Protein AF-A0A496SAX2-F1 (afdb_monomer)

pLDDT: mean 77.87, std 19.9, range [29.92, 96.12]

Secondary structure (DSSP, 8-state):
---S-HHHHHHS-----SS-TT----THHHHHHHHHHHHHHHHS-GGGSSS--PPPTHHHHHHHHHHHHHHHHHHHHHHHHHHHHHHHHHHHHGGGS-HHHHHHHHHHHHHHHHHHHHHHTT-HHHHHHHHTSHHHHHHHHHHIIIIIIIHHHHHHHHHHS-HHHHHHHHTTHHHHHHHHHHHHS-PPPPHHHHHHHHHHHHHHHHHT-

Foldseek 3Di:
DPPDDPLVCVQDPLPVCPVPPPDDDDPQLVVLCVVLSVVCVVPDDPVCSPDSDHPDPCSSVVSVVSSVVVVVVVVVVVVVVVLVVVLVVLLVVLQPDDLQVSLVVVCCVVVVVVVVVCVVVVNVVVLVVLCVDPNVVVVVVVCCVCSPVVSSVLSVCSNVHPCQLSSLVSVLCLLVVVVCCCVVVVDDDDPVSVVVSVVSVVVSVVSND

Sequence (209 aa):
MSLWRPELRRKCPLRTASSLSNISMTSSGFIGKLLLGYILRRYIPSSLLSRNFSCPPWTGRLYLRWEVQMKAFLFALGAALLWGVAPTLGKMGLAGADPAVALVLRSFAVGGMLAVWAGLSGKLPEVGALLTTKSGALIAAEGVVASLLGHLAYYFALKYGEASRVVPVASSFPLFAFVLAVILLGERPSWDKVLGVALIVGGVLILRR

Structure (mmCIF, N/CA/C/O backbone):
data_AF-A0A496SAX2-F1
#
_entry.id   AF-A0A496SAX2-F1
#
loop_
_atom_site.group_PDB
_atom_site.id
_atom_site.type_symbol
_atom_site.label_atom_id
_atom_site.label_alt_id
_atom_site.label_comp_id
_atom_site.label_asym_id
_atom_site.label_entity_id
_atom_site.label_seq_id
_atom_site.pdbx_PDB_ins_code
_atom_site.Cartn_x
_atom_site.Cartn_y
_atom_site.Cartn_z
_atom_site.occupancy
_atom_site.B_iso_or_equiv
_atom_site.auth_seq_id
_atom_site.auth_comp_id
_atom_site.auth_asym_id
_atom_site.auth_atom_id
_atom_site.pdbx_PDB_model_num
ATOM 1 N N . MET A 1 1 ? -17.494 37.897 10.784 1.00 31.52 1 MET A N 1
ATOM 2 C CA . MET A 1 1 ? -18.977 37.907 10.797 1.00 31.52 1 MET A CA 1
ATOM 3 C C . MET A 1 1 ? -19.509 36.520 11.131 1.00 31.52 1 MET A C 1
ATOM 5 O O . MET A 1 1 ? -19.515 35.640 10.279 1.00 31.52 1 MET A O 1
ATOM 9 N N . SER A 1 2 ? -19.896 36.275 12.385 1.00 31.98 2 SER A N 1
ATOM 10 C CA . SER A 1 2 ? -20.429 34.970 12.784 1.00 31.98 2 SER A CA 1
ATOM 11 C C . SER A 1 2 ? -21.904 34.860 12.383 1.00 31.98 2 SER A C 1
ATOM 13 O O . SER A 1 2 ? -22.762 35.429 13.049 1.00 31.98 2 SER A O 1
ATOM 15 N N . LEU A 1 3 ? -22.191 34.104 11.322 1.00 38.91 3 LEU A N 1
ATOM 16 C CA . LEU A 1 3 ? -23.535 33.832 10.772 1.00 38.91 3 LEU A CA 1
ATOM 17 C C . LEU A 1 3 ? -24.485 33.059 11.717 1.00 38.91 3 LEU A C 1
ATOM 19 O O . LEU A 1 3 ? -25.614 32.743 11.352 1.00 38.91 3 LEU A O 1
ATOM 23 N N . TRP A 1 4 ? -24.046 32.752 12.939 1.00 38.53 4 TRP A N 1
ATOM 24 C CA . TRP A 1 4 ? -24.840 32.072 13.959 1.00 38.53 4 TRP A CA 1
ATOM 25 C C . TRP A 1 4 ? -25.544 33.078 14.868 1.00 38.53 4 TRP A C 1
ATOM 27 O O . TRP A 1 4 ? -24.862 33.811 15.595 1.00 38.53 4 TRP A O 1
ATOM 37 N N . ARG A 1 5 ? -26.887 33.035 14.918 1.00 43.47 5 ARG A N 1
ATOM 38 C CA . ARG A 1 5 ? -27.644 33.710 15.985 1.00 43.47 5 ARG A CA 1
ATOM 39 C C . ARG A 1 5 ? -27.099 33.242 17.346 1.00 43.47 5 ARG A C 1
ATOM 41 O O . ARG A 1 5 ? -26.985 32.029 17.559 1.00 43.47 5 ARG A O 1
ATOM 48 N N . PRO A 1 6 ? -26.731 34.156 18.255 1.00 48.91 6 PRO A N 1
ATOM 49 C CA . PRO A 1 6 ? -26.158 33.804 19.552 1.00 48.91 6 PRO A CA 1
ATOM 50 C C . PRO A 1 6 ? -27.076 32.914 20.415 1.00 48.91 6 PRO A C 1
ATOM 52 O O . PRO A 1 6 ? -26.560 32.158 21.239 1.00 48.91 6 PRO A O 1
ATOM 55 N N . GLU A 1 7 ? -28.401 32.902 20.200 1.00 43.97 7 GLU A N 1
ATOM 56 C CA . GLU A 1 7 ? -29.311 31.968 20.890 1.00 43.97 7 GLU A CA 1
ATOM 57 C C . GLU A 1 7 ? -29.118 30.491 20.491 1.00 43.97 7 GLU A C 1
ATOM 59 O O . GLU A 1 7 ? -29.173 29.610 21.350 1.00 43.97 7 GLU A O 1
ATOM 64 N N . LEU A 1 8 ? -28.848 30.193 19.214 1.00 46.78 8 LEU A N 1
ATOM 65 C CA . LEU A 1 8 ? -28.698 28.812 18.718 1.00 46.78 8 LEU A CA 1
ATOM 66 C C . LEU A 1 8 ? -27.419 28.142 19.242 1.00 46.78 8 LEU A C 1
ATOM 68 O O . LEU A 1 8 ? -27.407 26.942 19.511 1.00 46.78 8 LEU A O 1
ATOM 72 N N . ARG A 1 9 ? -26.363 28.937 19.456 1.00 49.41 9 ARG A N 1
ATOM 73 C CA . ARG A 1 9 ? -25.101 28.489 20.068 1.00 49.41 9 ARG A CA 1
ATOM 74 C C . ARG A 1 9 ? -25.278 28.006 21.510 1.00 49.41 9 ARG A C 1
ATOM 76 O O . ARG A 1 9 ? -24.569 27.097 21.925 1.00 49.41 9 ARG A O 1
ATOM 83 N N . ARG A 1 10 ? -26.215 28.604 22.256 1.00 49.47 10 ARG A N 1
ATOM 84 C CA . ARG A 1 10 ? -26.510 28.234 23.650 1.00 49.47 10 ARG A CA 1
ATOM 85 C C . ARG A 1 10 ? -27.373 26.975 23.760 1.00 49.47 10 ARG A C 1
ATOM 87 O O . ARG A 1 10 ? -27.140 26.179 24.660 1.00 49.47 10 ARG A O 1
ATOM 94 N N . LYS A 1 11 ? -28.345 26.783 22.858 1.00 48.50 11 LYS A N 1
ATOM 95 C CA . LYS A 1 11 ? -29.302 25.657 22.919 1.00 48.50 11 LYS A CA 1
ATOM 96 C C . LYS A 1 11 ? -28.805 24.364 22.264 1.00 48.50 11 LYS A C 1
ATOM 98 O O . LYS A 1 11 ? -29.176 23.285 22.711 1.00 48.50 11 LYS A O 1
ATOM 103 N N . CYS A 1 12 ? -27.945 24.454 21.251 1.00 51.25 12 CYS A N 1
ATOM 104 C CA . CYS A 1 12 ? -27.322 23.291 20.616 1.00 51.25 12 CYS A CA 1
ATOM 105 C C . CYS A 1 12 ? -25.794 23.368 20.730 1.00 51.25 12 CYS A C 1
ATOM 107 O O . CYS A 1 12 ? -25.113 23.585 19.723 1.00 51.25 12 CYS A O 1
ATOM 109 N N . PRO A 1 13 ? -25.221 23.211 21.939 1.00 49.88 13 PRO A N 1
ATOM 110 C CA . PRO A 1 13 ? -23.795 22.972 22.042 1.00 49.88 13 PRO A CA 1
ATOM 111 C C . PRO A 1 13 ? -23.514 21.654 21.315 1.00 49.88 13 PRO A C 1
ATOM 113 O O . PRO A 1 13 ? -24.158 20.643 21.593 1.00 49.88 13 PRO A O 1
ATOM 116 N N . LEU A 1 14 ? -22.569 21.651 20.373 1.00 50.00 14 LEU A N 1
ATOM 117 C CA . LEU A 1 14 ? -21.955 20.427 19.852 1.00 50.00 14 LEU A CA 1
ATOM 118 C C . LEU A 1 14 ? -21.235 19.743 21.033 1.00 50.00 14 LEU A C 1
ATOM 120 O O . LEU A 1 14 ? -20.028 19.869 21.208 1.00 50.00 14 LEU A O 1
ATOM 124 N N . ARG A 1 15 ? -22.002 19.101 21.922 1.00 37.38 15 ARG A N 1
ATOM 125 C CA . ARG A 1 15 ? -21.588 18.619 23.249 1.00 37.38 15 ARG A CA 1
ATOM 126 C C . ARG A 1 15 ? -20.916 17.244 23.185 1.00 37.38 15 ARG A C 1
ATOM 128 O O . ARG A 1 15 ? -20.991 16.473 24.129 1.00 37.38 15 ARG A O 1
ATOM 135 N N . THR A 1 16 ? -20.231 16.959 22.081 1.00 41.38 16 THR A N 1
ATOM 136 C CA . THR A 1 16 ? -19.253 15.865 21.946 1.00 41.38 16 THR A CA 1
ATOM 137 C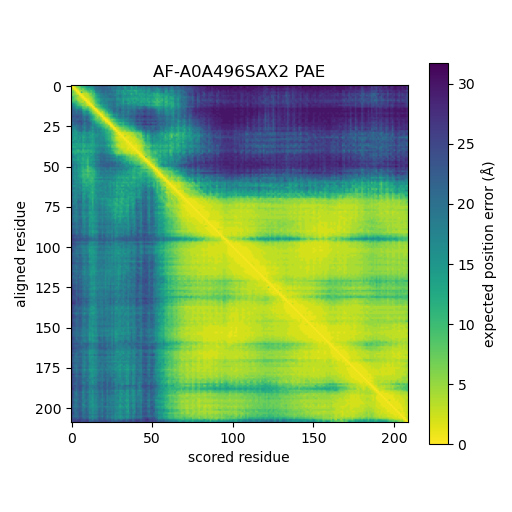 C . THR A 1 16 ? -17.834 16.435 21.849 1.00 41.38 16 THR A C 1
ATOM 139 O O . THR A 1 16 ? -16.993 15.924 21.118 1.00 41.38 16 THR A O 1
ATOM 142 N N . ALA A 1 17 ? -17.576 17.541 22.553 1.00 40.06 17 ALA A N 1
ATOM 143 C CA . ALA A 1 17 ? -16.300 18.255 22.558 1.00 40.06 17 ALA A CA 1
ATOM 144 C C . ALA A 1 17 ? -15.467 18.021 23.836 1.00 40.06 17 ALA A C 1
ATOM 146 O O . ALA A 1 17 ? -14.522 18.760 24.073 1.00 40.06 17 ALA A O 1
ATOM 147 N N . SER A 1 18 ? -15.778 17.015 24.666 1.00 32.59 18 SER A N 1
ATOM 148 C CA . SER A 1 18 ? -14.897 16.623 25.784 1.00 32.59 18 SER A CA 1
ATOM 149 C C . SER A 1 18 ? -13.803 15.625 25.378 1.00 32.59 18 SER A C 1
ATOM 151 O O . SER A 1 18 ? -12.845 15.455 26.118 1.00 32.59 18 SER A O 1
ATOM 153 N N . SER A 1 19 ? -13.897 15.009 24.192 1.00 31.55 19 SER A N 1
ATOM 154 C CA . SER A 1 19 ? -12.876 14.088 23.653 1.00 31.55 19 SER A CA 1
ATOM 155 C C . SER A 1 19 ? -12.046 14.689 22.505 1.00 31.55 19 SER A C 1
ATOM 157 O O . SER A 1 19 ? -11.209 13.999 21.930 1.00 31.55 19 SER A O 1
ATOM 159 N N . LEU A 1 20 ? -12.286 15.950 22.127 1.00 39.66 20 LEU A N 1
ATOM 160 C CA . LEU A 1 20 ? -11.731 16.571 20.914 1.00 39.66 20 LEU A CA 1
ATOM 161 C C . LEU A 1 20 ? -11.007 17.900 21.194 1.00 39.66 20 LEU A C 1
ATOM 163 O O . LEU A 1 20 ? -11.003 18.786 20.344 1.00 39.66 20 LEU A O 1
ATOM 167 N N . SER A 1 21 ? -10.368 18.051 22.359 1.00 31.39 21 SER A N 1
ATOM 168 C CA . SER A 1 21 ? -9.534 19.227 22.674 1.00 31.39 21 SER A CA 1
ATOM 169 C C . SER A 1 21 ? -8.303 19.384 21.764 1.00 31.39 21 SER A C 1
ATOM 171 O O . SER A 1 21 ? -7.669 20.432 21.796 1.00 31.39 21 SER A O 1
ATOM 173 N N . ASN A 1 22 ? -8.002 18.395 20.913 1.00 29.92 22 ASN A N 1
ATOM 174 C CA . ASN A 1 22 ? -6.821 18.385 20.043 1.00 29.92 22 ASN A CA 1
ATOM 175 C C . ASN A 1 22 ? -7.108 18.492 18.534 1.00 29.92 22 ASN A C 1
ATOM 177 O O . ASN A 1 22 ? -6.172 18.412 17.742 1.00 29.92 22 ASN A O 1
ATOM 181 N N . ILE A 1 23 ? -8.359 18.680 18.090 1.00 37.81 23 ILE A N 1
ATOM 182 C CA . ILE A 1 23 ? -8.617 18.909 16.657 1.00 37.81 23 ILE A CA 1
ATOM 183 C C . ILE A 1 23 ? -8.539 20.407 16.377 1.00 37.81 23 ILE A C 1
ATOM 185 O O . ILE A 1 23 ? -9.496 21.155 16.587 1.00 37.81 23 ILE A O 1
ATOM 189 N N . SER A 1 24 ? -7.375 20.829 15.889 1.00 30.47 24 SER A N 1
ATOM 190 C CA . SER A 1 24 ? -7.156 22.149 15.311 1.00 30.47 24 SER A CA 1
ATOM 191 C C . SER A 1 24 ? -8.252 22.489 14.292 1.00 30.47 24 SER A C 1
ATOM 193 O O . SER A 1 24 ? -8.725 21.647 13.522 1.00 30.47 24 SER A O 1
ATOM 195 N N . MET A 1 25 ? -8.692 23.749 14.329 1.00 35.97 25 MET A N 1
ATOM 196 C CA . MET A 1 25 ? -9.735 24.320 13.477 1.00 35.97 25 MET A CA 1
ATOM 197 C C . MET A 1 25 ? -9.276 24.305 12.008 1.00 35.97 25 MET A C 1
ATOM 199 O O . MET A 1 25 ? -8.736 25.279 11.496 1.00 35.97 25 MET A O 1
ATOM 203 N N . THR A 1 26 ? -9.452 23.175 11.326 1.00 44.34 26 THR A N 1
ATOM 204 C CA . THR A 1 26 ? -9.186 23.043 9.889 1.00 44.34 26 THR A CA 1
ATOM 205 C C . THR A 1 26 ? -10.335 23.663 9.088 1.00 44.34 26 THR A C 1
ATOM 207 O O . THR A 1 26 ? -11.496 23.648 9.508 1.00 44.34 26 THR A O 1
ATOM 210 N N . SER A 1 27 ? -10.017 24.243 7.928 1.00 44.03 27 SER A N 1
ATOM 211 C CA . SER A 1 27 ? -10.959 24.957 7.046 1.00 44.03 27 SER A CA 1
ATOM 212 C C . SER A 1 27 ? -12.198 24.132 6.655 1.00 44.03 27 SER A C 1
ATOM 214 O O . SER A 1 27 ? -13.276 24.690 6.437 1.00 44.03 27 SER A O 1
ATOM 216 N N . SER A 1 28 ? -12.088 22.801 6.655 1.00 44.16 28 SER A N 1
ATOM 217 C CA . SER A 1 28 ? -13.180 21.852 6.405 1.00 44.16 28 SER A CA 1
ATOM 218 C C . SER A 1 28 ? -14.291 21.890 7.467 1.00 44.16 28 SER A C 1
ATOM 220 O O . SER A 1 28 ? -15.461 21.685 7.137 1.00 44.16 28 SER A O 1
ATOM 222 N N . GLY A 1 29 ? -13.979 22.250 8.719 1.00 50.06 29 GLY A N 1
ATOM 223 C CA . GLY A 1 29 ? -14.974 22.425 9.786 1.00 50.06 29 GLY A CA 1
ATOM 224 C C . GLY A 1 29 ? -15.851 23.675 9.622 1.00 50.06 29 GLY A C 1
ATOM 225 O O . GLY A 1 29 ? -16.938 23.759 10.195 1.00 50.06 29 GLY A O 1
ATOM 226 N N . PHE A 1 30 ? -15.416 24.659 8.827 1.00 51.56 30 PHE A N 1
ATOM 227 C CA . PHE A 1 30 ? -16.159 25.904 8.607 1.00 51.56 30 PHE A CA 1
ATOM 228 C C . PHE A 1 30 ? -17.348 25.702 7.656 1.00 51.56 30 PHE A C 1
ATOM 230 O O . PHE A 1 30 ? -18.465 26.128 7.954 1.00 51.56 30 PHE A O 1
ATOM 237 N N . ILE A 1 31 ? -17.133 24.974 6.556 1.00 58.38 31 ILE A N 1
ATOM 238 C CA . ILE A 1 31 ? -18.158 24.683 5.539 1.00 58.38 31 ILE A CA 1
ATOM 239 C C . ILE A 1 31 ? -19.264 23.787 6.118 1.00 58.38 31 ILE A C 1
ATOM 241 O O . ILE A 1 31 ? -20.450 24.056 5.918 1.00 58.38 31 ILE A O 1
ATOM 245 N N . GLY A 1 32 ? -18.897 22.777 6.917 1.00 56.34 32 GLY A N 1
ATOM 246 C CA . GLY A 1 32 ? -19.864 21.908 7.597 1.00 56.34 32 GLY A CA 1
ATOM 247 C C . GLY A 1 32 ? -20.785 22.674 8.555 1.00 56.34 32 GLY A C 1
ATOM 248 O O . GLY A 1 32 ? -21.995 22.445 8.577 1.00 56.34 32 GLY A O 1
ATOM 249 N N . LYS A 1 33 ? -20.242 23.642 9.308 1.00 59.25 33 LYS A N 1
ATOM 250 C CA . LYS A 1 33 ? -21.030 24.512 10.204 1.00 59.25 33 LYS A CA 1
ATOM 251 C C . LYS A 1 33 ? -21.933 25.487 9.444 1.00 59.25 33 LYS A C 1
ATOM 253 O O . LYS A 1 33 ? -23.011 25.814 9.942 1.00 59.25 33 LYS A O 1
ATOM 258 N N . LEU A 1 34 ? -21.510 25.946 8.265 1.00 61.12 34 LEU A N 1
ATOM 259 C CA . LEU A 1 34 ? -22.283 26.823 7.379 1.00 61.12 34 LEU A CA 1
ATOM 260 C C . LEU A 1 34 ? -23.500 26.111 6.785 1.00 61.12 34 LEU A C 1
ATOM 262 O O . LEU A 1 34 ? -24.612 26.619 6.898 1.00 61.12 34 LEU A O 1
ATOM 266 N N . LEU A 1 35 ? -23.305 24.923 6.209 1.00 59.12 35 LEU A N 1
ATOM 267 C CA . LEU A 1 35 ? -24.385 24.134 5.609 1.00 59.12 35 LEU A CA 1
ATOM 268 C C . LEU A 1 35 ? -25.368 23.618 6.660 1.00 59.12 35 LEU A C 1
ATOM 270 O O . LEU A 1 35 ? -26.576 23.730 6.464 1.00 59.12 35 LEU A O 1
ATOM 274 N N . LEU A 1 36 ? -24.880 23.133 7.807 1.00 60.72 36 LEU A N 1
ATOM 275 C CA . LEU A 1 36 ? -25.763 22.731 8.903 1.00 60.72 36 LEU A CA 1
ATOM 276 C C . LEU A 1 36 ? -26.546 23.935 9.448 1.00 60.72 36 LEU A C 1
ATOM 278 O O . LEU A 1 36 ? -27.748 23.831 9.677 1.00 60.72 36 LEU A O 1
ATOM 282 N N . GLY A 1 37 ? -25.897 25.097 9.584 1.00 58.59 37 GLY A N 1
ATOM 283 C CA . GLY A 1 37 ? -26.563 26.348 9.946 1.00 58.59 37 GLY A CA 1
ATOM 284 C C . GLY A 1 37 ? -27.625 26.775 8.927 1.00 58.59 37 GLY A C 1
ATOM 285 O O . GLY A 1 37 ? -28.710 27.199 9.319 1.00 58.59 37 GLY A O 1
ATOM 286 N N . TYR A 1 38 ? -27.356 26.611 7.629 1.00 65.31 38 TYR A N 1
ATOM 287 C CA . TYR A 1 38 ? -28.301 26.899 6.548 1.00 65.31 38 TYR A CA 1
ATOM 288 C C . TYR A 1 38 ? -29.510 25.948 6.564 1.00 65.31 38 TYR A C 1
ATOM 290 O O . TYR A 1 38 ? -30.651 26.406 6.504 1.00 65.31 38 TYR A O 1
ATOM 298 N N . ILE A 1 39 ? -29.283 24.640 6.723 1.00 62.59 39 ILE A N 1
ATOM 299 C CA . ILE A 1 39 ? -30.340 23.617 6.799 1.00 62.59 39 ILE A CA 1
ATOM 300 C C . ILE A 1 39 ? -31.222 23.841 8.031 1.00 62.59 39 ILE A C 1
ATOM 302 O O . ILE A 1 39 ? -32.446 23.869 7.914 1.00 62.59 39 ILE A O 1
ATOM 306 N N . LEU A 1 40 ? -30.617 24.070 9.202 1.00 60.56 40 LEU A N 1
ATOM 307 C CA . LEU A 1 40 ? -31.354 24.339 10.440 1.00 60.56 40 LEU A CA 1
ATOM 308 C C . LEU A 1 40 ? -32.180 25.626 10.336 1.00 60.56 40 LEU A C 1
ATOM 310 O O . LEU A 1 40 ? -33.310 25.665 10.810 1.00 60.56 40 LEU A O 1
ATOM 314 N N . ARG A 1 41 ? -31.668 26.661 9.659 1.00 60.91 41 ARG A N 1
ATOM 315 C CA . ARG A 1 41 ? -32.401 27.916 9.428 1.00 60.91 41 ARG A CA 1
ATOM 316 C C . ARG A 1 41 ? -33.580 27.754 8.463 1.00 60.91 41 ARG A C 1
ATOM 318 O O . ARG A 1 41 ? -34.528 28.526 8.553 1.00 60.91 41 ARG A O 1
ATOM 325 N N . ARG A 1 42 ? -33.524 26.773 7.555 1.00 63.28 42 ARG A N 1
ATOM 326 C CA . ARG A 1 42 ? -34.594 26.470 6.591 1.00 63.28 42 ARG A CA 1
ATOM 327 C C . ARG A 1 42 ? -35.690 25.575 7.178 1.00 63.28 42 ARG A C 1
ATOM 329 O O . ARG A 1 42 ? -36.832 25.686 6.755 1.00 63.28 42 ARG A O 1
ATOM 336 N N . TYR A 1 43 ? -35.350 24.725 8.150 1.00 57.59 43 TYR A N 1
ATOM 337 C CA . TYR A 1 43 ? -36.283 23.781 8.779 1.00 57.59 43 TYR A CA 1
ATOM 338 C C . TYR A 1 43 ? -36.834 24.224 10.143 1.00 57.59 43 TYR A C 1
ATOM 340 O O . TYR A 1 43 ? -37.809 23.635 10.602 1.00 57.59 43 TYR A O 1
ATOM 348 N N . ILE A 1 44 ? -36.247 25.231 10.804 1.00 59.03 44 ILE A N 1
ATOM 349 C CA . ILE A 1 44 ? -36.703 25.716 12.118 1.00 59.03 44 ILE A CA 1
ATOM 350 C C . ILE A 1 44 ? -37.370 27.097 11.962 1.00 59.03 44 ILE A C 1
ATOM 352 O O . ILE A 1 44 ? -36.666 28.098 11.799 1.00 59.03 44 ILE A O 1
ATOM 356 N N . PRO A 1 45 ? -38.713 27.185 12.046 1.00 55.00 45 PRO A N 1
ATOM 357 C CA . PRO A 1 45 ? -39.444 28.448 12.108 1.00 55.00 45 PRO A CA 1
ATOM 358 C C . PRO A 1 45 ? -38.987 29.313 13.291 1.00 55.00 45 PRO A C 1
ATOM 360 O O . PRO A 1 45 ? -38.735 28.809 14.388 1.00 55.00 45 PRO A O 1
ATOM 363 N N . SER A 1 46 ? -38.942 30.636 13.108 1.00 56.78 46 SER A N 1
ATOM 364 C CA . SER A 1 46 ? -38.571 31.602 14.159 1.00 56.78 46 SER A CA 1
ATOM 365 C C . SER A 1 46 ? -39.457 31.524 15.410 1.00 56.78 46 SER A C 1
ATOM 367 O O . SER A 1 46 ? -38.996 31.860 16.499 1.00 56.78 46 SER A O 1
ATOM 369 N N . SER A 1 47 ? -40.690 31.027 15.283 1.00 57.12 47 SER A N 1
ATOM 370 C CA . SER A 1 47 ? -41.644 30.829 16.381 1.00 57.12 47 SER A CA 1
ATOM 371 C C . SER A 1 47 ? -41.296 29.669 17.328 1.00 57.12 47 SER A C 1
ATOM 373 O O . SER A 1 47 ? -41.763 29.659 18.463 1.00 57.12 47 SER A O 1
ATOM 375 N N . LEU A 1 48 ? -40.456 28.712 16.910 1.00 52.25 48 LEU A N 1
ATOM 376 C CA . LEU A 1 48 ? -40.032 27.566 17.734 1.00 52.25 48 LEU A CA 1
ATOM 377 C C . LEU A 1 48 ? -38.755 27.838 18.547 1.00 52.25 48 LEU A C 1
ATOM 379 O O . LEU A 1 48 ? -38.461 27.118 19.499 1.00 52.25 48 LEU A O 1
ATOM 383 N N . LEU A 1 49 ? -38.019 28.905 18.225 1.00 51.56 49 LEU A N 1
ATOM 384 C CA . LEU A 1 49 ? -36.780 29.303 18.907 1.00 51.56 49 LEU A CA 1
ATOM 385 C C . LEU A 1 49 ? -37.006 29.927 20.298 1.00 51.56 49 LEU A C 1
ATOM 387 O O . LEU A 1 49 ? -36.093 29.897 21.131 1.00 51.56 49 LEU A O 1
ATOM 391 N N . SER A 1 50 ? -38.209 30.446 20.566 1.00 47.53 50 SER A N 1
ATOM 392 C CA . SER A 1 50 ? -38.614 31.020 21.860 1.00 47.53 50 SER A CA 1
ATOM 393 C C . SER A 1 50 ? -39.015 29.965 22.896 1.00 47.53 50 SER A C 1
ATOM 395 O O . SER A 1 50 ? -38.911 30.218 24.093 1.00 47.53 50 SE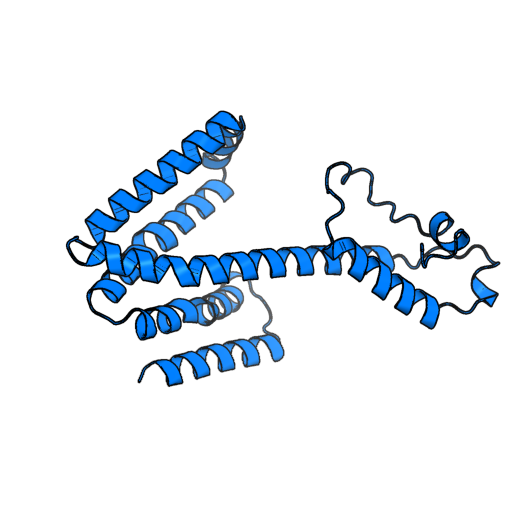R A O 1
ATOM 397 N N . ARG A 1 51 ? -39.397 28.754 22.470 1.00 49.09 51 ARG A N 1
ATOM 398 C CA . ARG A 1 51 ? -39.681 27.623 23.369 1.00 49.09 51 ARG A CA 1
ATOM 399 C C . ARG A 1 51 ? -38.405 26.813 23.642 1.00 49.09 51 ARG A C 1
ATOM 401 O O . ARG A 1 51 ? -37.406 26.951 22.932 1.00 49.09 51 ARG A O 1
ATOM 408 N N . ASN A 1 52 ? -38.390 26.021 24.716 1.00 52.22 52 ASN A N 1
ATOM 409 C CA . ASN A 1 52 ? -37.289 25.120 25.099 1.00 52.22 52 ASN A CA 1
ATOM 410 C C . ASN A 1 52 ? -37.057 24.040 24.023 1.00 52.22 52 ASN A C 1
ATOM 412 O O . ASN A 1 52 ? -37.468 22.895 24.165 1.00 52.22 52 ASN A O 1
ATOM 416 N N . PHE A 1 53 ? -36.443 24.431 22.907 1.00 51.62 53 PHE A N 1
ATOM 417 C CA . PHE A 1 53 ? -36.162 23.569 21.772 1.00 51.62 53 PHE A CA 1
ATOM 418 C C . PHE A 1 53 ? -34.848 22.829 22.018 1.00 51.62 53 PHE A C 1
ATOM 420 O O . PHE A 1 53 ? -33.765 23.410 21.912 1.00 51.62 53 PHE A O 1
ATOM 427 N N . SER A 1 54 ? -34.958 21.552 22.369 1.00 55.91 54 SER A N 1
ATOM 428 C CA . SER A 1 54 ? -33.833 20.619 22.386 1.00 55.91 54 SER A CA 1
ATOM 429 C C . SER A 1 54 ? -33.503 20.221 20.948 1.00 55.91 54 SER A C 1
ATOM 431 O O . SER A 1 54 ? -34.400 19.854 20.189 1.00 55.91 54 SER A O 1
ATOM 433 N N . CYS A 1 55 ? -32.228 20.299 20.552 1.00 55.78 55 CYS A N 1
ATOM 434 C CA . CYS A 1 55 ? -31.809 19.858 19.220 1.00 55.78 55 CYS A CA 1
ATOM 435 C C . CYS A 1 55 ? -32.242 18.401 18.979 1.00 55.78 55 CYS A C 1
ATOM 437 O O . CYS A 1 55 ? -32.053 17.567 19.871 1.00 55.78 55 CYS A O 1
ATOM 439 N N . PRO A 1 56 ? -32.759 18.053 17.786 1.00 61.47 56 PRO A N 1
ATOM 440 C CA . PRO A 1 56 ? -33.055 16.667 17.478 1.00 61.47 56 PRO A CA 1
ATOM 441 C C . PRO A 1 56 ? -31.785 15.814 17.631 1.00 61.47 56 PRO A C 1
ATOM 443 O O . PRO A 1 56 ? -30.734 16.199 17.100 1.00 61.47 56 PRO A O 1
ATOM 446 N N . PRO A 1 57 ? -31.846 14.653 18.305 1.00 59.25 57 PRO A N 1
ATOM 447 C CA . PRO A 1 57 ? -30.663 13.857 18.652 1.00 59.25 57 PRO A CA 1
ATOM 448 C C . PRO A 1 57 ? -29.860 13.376 17.428 1.00 59.25 57 PRO A C 1
ATOM 450 O O . PRO A 1 57 ? -28.689 13.015 17.541 1.00 59.25 57 PRO A O 1
ATOM 453 N N . TRP A 1 58 ? -30.452 13.409 16.230 1.00 54.72 58 TRP A N 1
ATOM 454 C CA . TRP A 1 58 ? -29.801 13.036 14.974 1.00 54.72 58 TRP A CA 1
ATOM 455 C C . TRP A 1 58 ? -28.868 14.111 14.396 1.00 54.72 58 TRP A C 1
ATOM 457 O O . TRP A 1 58 ? -27.999 13.777 13.593 1.00 54.72 58 TRP A O 1
ATOM 467 N N . THR A 1 59 ? -28.982 15.378 14.805 1.00 60.06 59 THR A N 1
ATOM 468 C CA . THR A 1 59 ? -28.179 16.483 14.238 1.00 60.06 59 THR A CA 1
ATOM 469 C C . THR A 1 59 ? -26.681 16.330 14.518 1.00 60.06 59 THR A C 1
ATOM 471 O O . THR A 1 59 ? -25.865 16.491 13.609 1.00 60.06 59 THR A O 1
ATOM 474 N N . GLY A 1 60 ? -26.310 15.919 15.735 1.00 57.34 60 GLY A N 1
ATOM 475 C CA . GLY A 1 60 ? -24.920 15.609 16.089 1.00 57.34 60 GLY A CA 1
ATOM 476 C C . GLY A 1 60 ? -24.372 14.394 15.333 1.00 57.34 60 GLY A C 1
ATOM 477 O O . GLY A 1 60 ? -23.252 14.435 14.827 1.00 57.34 60 GLY A O 1
ATOM 478 N N . ARG A 1 61 ? -25.185 13.338 15.179 1.00 56.75 61 ARG A N 1
ATOM 479 C CA . ARG A 1 61 ? -24.812 12.122 14.436 1.00 56.75 61 ARG A CA 1
ATOM 480 C C . ARG A 1 61 ? -24.581 12.411 12.952 1.00 56.75 61 ARG A C 1
ATOM 482 O O . ARG A 1 61 ? -23.630 11.891 12.376 1.00 56.75 61 ARG A O 1
ATOM 489 N N . LEU A 1 62 ? -25.419 13.255 12.347 1.00 59.84 62 LEU A N 1
ATOM 490 C CA . LEU A 1 62 ? -25.264 13.665 10.954 1.00 59.84 62 LEU A CA 1
ATOM 491 C C . LEU A 1 62 ? -23.982 14.487 10.775 1.00 59.84 62 LEU A C 1
ATOM 493 O O . LEU A 1 62 ? -23.175 14.165 9.911 1.00 59.84 62 LEU A O 1
ATOM 497 N N . TYR A 1 63 ? -23.754 15.497 11.621 1.00 59.12 63 TYR A N 1
ATOM 498 C CA . TYR A 1 63 ? -22.568 16.355 11.542 1.00 59.12 63 TYR A CA 1
ATOM 499 C C . TYR A 1 63 ? -21.257 15.577 11.744 1.00 59.12 63 TYR A C 1
ATOM 501 O O . TYR A 1 63 ? -20.329 15.739 10.956 1.00 59.12 63 TYR A O 1
ATOM 509 N N . LEU A 1 64 ? -21.197 14.673 12.731 1.00 59.97 64 LEU A N 1
ATOM 510 C CA . LEU A 1 64 ? -20.045 13.784 12.937 1.00 59.97 64 LEU A CA 1
ATOM 511 C C . LEU A 1 64 ? -19.797 12.890 11.714 1.00 59.97 64 LEU A C 1
ATOM 513 O O . LEU A 1 64 ? -18.663 12.761 11.258 1.00 59.97 64 LEU A O 1
ATOM 517 N N . ARG A 1 65 ? -20.862 12.318 11.138 1.00 65.44 65 ARG A N 1
ATOM 518 C CA . ARG A 1 65 ? -20.782 11.489 9.929 1.00 65.44 65 ARG A CA 1
ATOM 519 C C . ARG A 1 65 ? -20.287 12.276 8.708 1.00 65.44 65 ARG A C 1
ATOM 521 O O . ARG A 1 65 ? -19.564 11.706 7.894 1.00 65.44 65 ARG A O 1
ATOM 528 N N . TRP A 1 66 ? -20.649 13.552 8.578 1.00 60.28 66 TRP A N 1
ATOM 529 C CA . TRP A 1 66 ? -20.147 14.443 7.526 1.00 60.28 66 TRP A CA 1
ATOM 530 C C . TRP A 1 66 ? -18.676 14.819 7.733 1.00 60.28 66 TRP A C 1
ATOM 532 O O . TRP A 1 66 ? -17.888 14.720 6.796 1.00 60.28 66 TRP A O 1
ATOM 542 N N . GLU A 1 67 ? -18.277 15.200 8.949 1.00 68.25 67 GLU A N 1
ATOM 543 C CA . GLU A 1 67 ? -16.883 15.566 9.234 1.00 68.25 67 GLU A CA 1
ATOM 544 C C . GLU A 1 67 ? -15.911 14.405 8.993 1.00 68.25 67 GLU A C 1
ATOM 546 O O . GLU A 1 67 ? -14.840 14.606 8.419 1.00 68.25 67 GLU A O 1
ATOM 551 N N . VAL A 1 68 ? -16.279 13.189 9.405 1.00 71.31 68 VAL A N 1
ATOM 552 C CA . VAL A 1 68 ? -15.441 11.996 9.209 1.00 71.31 68 VAL A CA 1
ATOM 553 C C . VAL A 1 68 ? -15.301 11.661 7.723 1.00 71.31 68 VAL A C 1
ATOM 555 O O . VAL A 1 68 ? -14.190 11.405 7.262 1.00 71.31 68 VAL A O 1
ATOM 558 N N . GLN A 1 69 ? -16.391 11.729 6.952 1.00 76.12 69 GLN A N 1
ATOM 559 C CA . GLN A 1 69 ? -16.351 11.458 5.510 1.00 76.12 69 GLN A CA 1
ATOM 560 C C . GLN A 1 69 ? -15.497 12.474 4.746 1.00 76.12 69 GLN A C 1
ATOM 562 O O . GLN A 1 69 ? -14.696 12.082 3.903 1.00 76.12 69 GLN A O 1
ATOM 567 N N . MET A 1 70 ? -15.602 13.765 5.073 1.00 77.25 70 MET A N 1
ATOM 568 C CA . MET A 1 70 ? -14.796 14.797 4.414 1.00 77.25 70 MET A CA 1
ATOM 569 C C . MET A 1 70 ? -13.303 14.651 4.721 1.00 77.25 70 MET A C 1
ATOM 571 O O . MET A 1 70 ? -12.478 14.824 3.827 1.00 77.25 70 MET A O 1
ATOM 575 N N . LYS A 1 71 ? -12.940 14.293 5.961 1.00 77.50 71 LYS A N 1
ATOM 576 C CA . LYS A 1 71 ? -11.541 14.007 6.322 1.00 77.50 71 LYS A CA 1
ATOM 577 C C . LYS A 1 71 ? -11.009 12.809 5.536 1.00 77.50 71 LYS A C 1
ATOM 579 O O . LYS A 1 71 ? -9.945 12.913 4.935 1.00 77.50 71 LYS A O 1
ATOM 584 N N . ALA A 1 72 ? -11.766 11.712 5.484 1.00 81.25 72 ALA A N 1
ATOM 585 C CA . ALA A 1 72 ? -11.387 10.523 4.723 1.00 81.25 72 ALA A CA 1
ATOM 586 C C . ALA A 1 72 ? -11.187 10.833 3.232 1.00 81.25 72 ALA A C 1
ATOM 588 O O . ALA A 1 72 ? -10.186 10.422 2.651 1.00 81.25 72 ALA A O 1
ATOM 589 N N . PHE A 1 73 ? -12.087 11.617 2.633 1.00 84.81 73 PHE A N 1
ATOM 590 C CA . PHE A 1 73 ? -11.981 12.012 1.229 1.00 84.81 73 PHE A CA 1
ATOM 591 C C . PHE A 1 73 ? -10.735 12.863 0.949 1.00 84.81 73 PHE A C 1
ATOM 593 O O . PHE A 1 73 ? -10.037 12.627 -0.033 1.00 84.81 73 PHE A O 1
ATOM 600 N N . LEU A 1 74 ? -10.407 13.813 1.830 1.00 86.31 74 LEU A N 1
ATOM 601 C CA . LEU A 1 74 ? -9.204 14.640 1.689 1.00 86.31 74 LEU A CA 1
ATOM 602 C C . LEU A 1 74 ? -7.916 13.812 1.787 1.00 86.31 74 LEU A C 1
ATOM 604 O O . LEU A 1 74 ? -7.014 13.992 0.970 1.00 86.31 74 LEU A O 1
ATOM 608 N N . PHE A 1 75 ? -7.835 12.880 2.742 1.00 8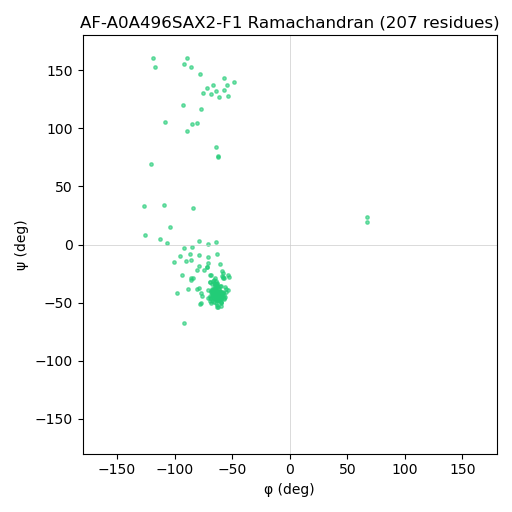6.50 75 PHE A N 1
ATOM 609 C CA . PHE A 1 75 ? -6.688 11.973 2.844 1.00 86.50 75 PHE A CA 1
ATOM 610 C C . PHE A 1 75 ? -6.590 11.033 1.638 1.00 86.50 75 PHE A C 1
ATOM 612 O O . PHE A 1 75 ? -5.491 10.818 1.132 1.00 86.50 75 PHE A O 1
ATOM 619 N N . ALA A 1 76 ? -7.719 10.527 1.135 1.00 87.62 76 ALA A N 1
ATOM 620 C CA . ALA A 1 76 ? -7.753 9.696 -0.066 1.00 87.62 76 ALA A CA 1
ATOM 621 C C . ALA A 1 76 ? -7.290 10.465 -1.313 1.00 87.62 76 ALA A C 1
ATOM 623 O O . ALA A 1 76 ? -6.542 9.924 -2.122 1.00 87.62 76 ALA A O 1
ATOM 624 N N . LEU A 1 77 ? -7.671 11.739 -1.449 1.00 89.12 77 LEU A N 1
ATOM 625 C CA . LEU A 1 77 ? -7.222 12.587 -2.553 1.00 89.12 77 LEU A CA 1
ATOM 626 C C . LEU A 1 77 ? -5.714 12.872 -2.473 1.00 89.12 77 LEU A C 1
ATOM 628 O O . LEU A 1 77 ? -5.016 12.794 -3.482 1.00 89.12 77 LEU A O 1
ATOM 632 N N . GLY A 1 78 ? -5.197 13.144 -1.271 1.00 90.88 78 GLY A N 1
ATOM 633 C CA . GLY A 1 78 ? -3.756 13.272 -1.044 1.00 90.88 78 GLY A CA 1
ATOM 634 C C . GLY A 1 78 ? -3.003 11.983 -1.384 1.00 90.88 78 GLY A C 1
ATOM 635 O O . GLY A 1 78 ? -1.979 12.025 -2.064 1.00 90.88 78 GLY A O 1
ATOM 636 N N . ALA A 1 79 ? -3.547 10.830 -0.986 1.00 89.56 79 ALA A N 1
ATOM 637 C CA . ALA A 1 79 ? -2.996 9.530 -1.345 1.00 89.56 79 ALA A CA 1
ATOM 638 C C . ALA A 1 79 ? -2.998 9.314 -2.864 1.00 89.56 79 ALA A C 1
ATOM 640 O O . ALA A 1 79 ? -1.978 8.894 -3.397 1.00 89.56 79 ALA A O 1
ATOM 641 N N . ALA A 1 80 ? -4.085 9.653 -3.565 1.00 90.12 80 ALA A N 1
ATOM 642 C CA . ALA A 1 80 ? -4.178 9.535 -5.020 1.00 90.12 80 ALA A CA 1
ATOM 643 C C . ALA A 1 80 ? -3.116 10.379 -5.743 1.00 90.12 80 ALA A C 1
ATOM 645 O O . ALA A 1 80 ? -2.494 9.903 -6.689 1.00 90.12 80 ALA A O 1
ATOM 646 N N . LEU A 1 81 ? -2.851 11.599 -5.265 1.00 92.38 81 LEU A N 1
ATOM 647 C CA . LEU A 1 81 ? -1.795 12.452 -5.813 1.00 92.38 81 LEU A CA 1
ATOM 648 C C . LEU A 1 81 ? -0.408 11.821 -5.627 1.00 92.38 81 LEU A C 1
ATOM 650 O O . LEU A 1 81 ? 0.362 11.718 -6.582 1.00 92.38 81 LEU A O 1
ATOM 654 N N . LEU A 1 82 ? -0.100 11.344 -4.418 1.00 92.12 82 LEU A N 1
ATOM 655 C CA . LEU A 1 82 ? 1.182 10.695 -4.127 1.00 92.12 82 LEU A CA 1
ATOM 656 C C . LEU A 1 82 ? 1.352 9.384 -4.909 1.00 92.12 82 LEU A C 1
ATOM 658 O O . LEU A 1 82 ? 2.432 9.119 -5.436 1.00 92.12 82 LEU A O 1
ATOM 662 N N . TRP A 1 83 ? 0.279 8.604 -5.050 1.00 90.50 83 TRP A N 1
ATOM 663 C CA . TRP A 1 83 ? 0.237 7.392 -5.872 1.00 90.50 83 TRP A CA 1
ATOM 664 C C . TRP A 1 83 ? 0.278 7.665 -7.379 1.00 90.50 83 TRP A C 1
ATOM 666 O O . TRP A 1 83 ? 0.584 6.751 -8.134 1.00 90.50 83 TRP A O 1
ATOM 676 N N . GLY A 1 84 ? 0.032 8.897 -7.829 1.00 89.50 84 GLY A N 1
ATOM 677 C CA . GLY A 1 84 ? 0.285 9.318 -9.208 1.00 89.50 84 GLY A CA 1
ATOM 678 C C . GLY A 1 84 ? 1.755 9.670 -9.466 1.00 89.50 84 GLY A C 1
ATOM 679 O O . GLY A 1 84 ? 2.299 9.338 -10.516 1.00 89.50 84 GLY A O 1
ATOM 680 N N . VAL A 1 85 ? 2.428 10.304 -8.498 1.00 91.88 85 VAL A N 1
ATOM 681 C CA . VAL A 1 85 ? 3.846 10.703 -8.619 1.00 91.88 85 VAL A CA 1
ATOM 682 C C . VAL A 1 85 ? 4.792 9.515 -8.422 1.00 91.88 85 VAL A C 1
ATOM 684 O O . VAL A 1 85 ? 5.771 9.366 -9.157 1.00 91.88 85 VAL A O 1
ATOM 687 N N . ALA A 1 86 ? 4.510 8.654 -7.441 1.00 92.12 86 ALA A N 1
ATOM 688 C CA . ALA A 1 86 ? 5.409 7.572 -7.043 1.00 92.12 86 ALA A CA 1
ATOM 689 C C . ALA A 1 86 ? 5.758 6.579 -8.175 1.00 92.12 86 ALA A C 1
ATOM 691 O O . ALA A 1 86 ? 6.938 6.250 -8.305 1.00 92.12 86 ALA A O 1
ATOM 692 N N . PRO A 1 87 ? 4.818 6.131 -9.031 1.00 89.44 87 PRO A N 1
ATOM 693 C CA . PRO A 1 87 ? 5.122 5.252 -10.162 1.00 89.44 87 PRO A CA 1
ATOM 694 C C . PRO A 1 87 ? 6.092 5.846 -11.174 1.00 89.44 87 PRO A C 1
ATOM 696 O O . PRO A 1 87 ? 6.920 5.124 -11.721 1.00 89.44 87 PRO A O 1
ATOM 699 N N . THR A 1 88 ? 6.011 7.156 -11.413 1.00 90.62 88 THR A N 1
ATOM 700 C CA . THR A 1 88 ? 6.901 7.862 -12.340 1.00 90.62 88 THR A CA 1
ATOM 701 C C . THR A 1 88 ? 8.336 7.827 -11.821 1.00 90.62 88 THR A C 1
ATOM 703 O O . THR A 1 88 ? 9.245 7.434 -12.549 1.00 90.62 88 THR A O 1
ATOM 706 N N . LEU A 1 89 ? 8.528 8.128 -10.531 1.00 91.44 89 LEU A N 1
ATOM 707 C CA . LEU A 1 89 ? 9.832 8.015 -9.869 1.00 91.44 89 LEU A CA 1
ATOM 708 C C . LEU A 1 89 ? 10.325 6.562 -9.827 1.00 91.44 89 LEU A C 1
ATOM 710 O O . LEU A 1 89 ? 11.489 6.294 -10.118 1.00 91.44 89 LEU A O 1
ATOM 714 N N . GLY A 1 90 ? 9.436 5.617 -9.510 1.00 90.12 90 GLY A N 1
ATOM 715 C CA . GLY A 1 90 ? 9.747 4.189 -9.483 1.00 90.12 90 GLY A CA 1
ATOM 716 C C . GLY A 1 90 ? 10.208 3.679 -10.845 1.00 90.12 90 GLY A C 1
ATOM 717 O O . GLY A 1 90 ? 11.223 2.995 -10.934 1.00 90.12 90 GLY A O 1
ATOM 718 N N . LYS A 1 91 ? 9.526 4.079 -11.922 1.00 91.19 91 LYS A N 1
ATOM 719 C CA . LYS A 1 91 ? 9.911 3.714 -13.284 1.00 91.19 91 LYS A CA 1
ATOM 720 C C . LYS A 1 91 ? 11.266 4.301 -13.682 1.00 91.19 91 LYS A C 1
ATOM 722 O O . LYS A 1 91 ? 12.074 3.583 -14.263 1.00 91.19 91 LYS A O 1
ATOM 727 N N . MET A 1 92 ? 11.540 5.561 -13.340 1.00 90.94 92 MET A N 1
ATOM 728 C CA . MET A 1 92 ? 12.859 6.168 -13.567 1.00 90.94 92 MET A CA 1
ATOM 729 C C . MET A 1 92 ? 13.966 5.419 -12.810 1.00 90.94 92 MET A C 1
ATOM 731 O O . MET A 1 92 ? 15.020 5.149 -13.378 1.00 90.94 92 MET A O 1
ATOM 735 N N . GLY A 1 93 ? 13.715 5.026 -11.557 1.00 89.25 93 GLY A N 1
ATOM 736 C CA . GLY A 1 93 ? 14.668 4.259 -10.749 1.00 89.25 93 GLY A CA 1
ATOM 737 C C . GLY A 1 93 ? 14.898 2.822 -11.235 1.00 89.25 93 GLY A C 1
ATOM 738 O O . GLY A 1 93 ? 15.968 2.262 -11.013 1.00 89.25 93 GLY A O 1
ATOM 739 N N . LEU A 1 94 ? 13.925 2.225 -11.931 1.00 92.31 94 LEU A N 1
ATOM 740 C CA . LEU A 1 94 ? 14.017 0.861 -12.466 1.00 92.31 94 LEU A CA 1
ATOM 741 C C . LEU A 1 94 ? 14.838 0.749 -13.761 1.00 92.31 94 LEU A C 1
ATOM 743 O O . LEU A 1 94 ? 15.138 -0.370 -14.172 1.00 92.31 94 LEU A O 1
ATOM 747 N N . ALA A 1 95 ? 15.230 1.864 -14.389 1.00 84.81 95 ALA A N 1
ATOM 748 C CA . ALA A 1 95 ? 15.910 1.869 -15.690 1.00 84.81 95 ALA A CA 1
ATOM 749 C C . ALA A 1 95 ? 17.214 1.045 -15.726 1.00 84.81 95 ALA A C 1
ATOM 751 O O . ALA A 1 95 ? 17.559 0.498 -16.770 1.00 84.81 95 ALA A O 1
ATOM 752 N N . GLY A 1 96 ? 17.916 0.920 -14.594 1.00 83.38 96 GLY A N 1
ATOM 753 C CA . GLY A 1 96 ? 19.156 0.140 -14.476 1.00 83.38 96 GLY A CA 1
ATOM 754 C C . GLY A 1 96 ? 19.148 -0.911 -13.366 1.00 83.38 96 GLY A C 1
ATOM 755 O O . GLY A 1 96 ? 20.193 -1.480 -13.070 1.00 83.38 96 GLY A O 1
ATOM 756 N N . ALA A 1 97 ? 18.002 -1.156 -12.725 1.00 91.00 97 ALA A N 1
ATOM 757 C CA . ALA A 1 97 ? 17.918 -2.002 -11.539 1.00 91.00 97 ALA A CA 1
ATOM 758 C C . ALA A 1 97 ? 17.055 -3.250 -11.769 1.00 91.00 97 ALA A C 1
ATOM 760 O O . ALA A 1 97 ? 16.126 -3.291 -12.587 1.00 91.00 97 ALA A O 1
ATOM 761 N N . ASP A 1 98 ? 17.356 -4.303 -11.015 1.00 93.56 98 ASP A N 1
ATOM 762 C CA . ASP A 1 98 ? 16.435 -5.422 -10.876 1.00 93.56 98 ASP A CA 1
ATOM 763 C C . ASP A 1 98 ? 15.219 -5.007 -10.013 1.00 93.56 98 ASP A C 1
ATOM 765 O O . ASP A 1 98 ? 15.416 -4.371 -8.972 1.00 93.56 98 ASP A O 1
ATOM 769 N N . PRO A 1 99 ? 13.969 -5.334 -10.406 1.00 93.81 99 PRO A N 1
ATOM 770 C CA . PRO A 1 99 ? 12.766 -5.001 -9.647 1.00 93.81 99 PRO A CA 1
ATOM 771 C C . PRO A 1 99 ? 12.790 -5.464 -8.194 1.00 93.81 99 PRO A C 1
ATOM 773 O O . PRO A 1 99 ? 12.344 -4.719 -7.321 1.00 93.81 99 PRO A O 1
ATOM 776 N N . ALA A 1 100 ? 13.325 -6.658 -7.921 1.00 94.12 100 ALA A N 1
ATOM 777 C CA . ALA A 1 100 ? 13.400 -7.184 -6.566 1.00 94.12 100 ALA A CA 1
ATOM 778 C C . ALA A 1 100 ? 14.413 -6.387 -5.739 1.00 94.12 100 ALA A C 1
ATOM 780 O O . ALA A 1 100 ? 14.102 -5.964 -4.627 1.00 94.12 100 ALA A O 1
ATOM 781 N N . VAL A 1 101 ? 15.588 -6.094 -6.305 1.00 94.50 101 VAL A N 1
ATOM 782 C CA . VAL A 1 101 ? 16.618 -5.277 -5.638 1.00 94.50 101 VAL A CA 1
ATOM 783 C C . VAL A 1 101 ? 16.104 -3.860 -5.361 1.00 94.50 101 VAL A C 1
ATOM 785 O O . VAL A 1 101 ? 16.256 -3.348 -4.250 1.00 94.50 101 VAL A O 1
ATOM 788 N N . ALA A 1 102 ? 15.429 -3.240 -6.332 1.00 94.62 102 ALA A N 1
ATOM 789 C CA . ALA A 1 102 ? 14.818 -1.923 -6.167 1.00 94.62 102 ALA A CA 1
ATOM 790 C C . ALA A 1 102 ? 13.734 -1.918 -5.075 1.00 94.62 102 ALA A C 1
ATOM 792 O O . ALA A 1 102 ? 13.635 -0.961 -4.302 1.00 94.62 102 ALA A O 1
ATOM 793 N N . LEU A 1 103 ? 12.936 -2.987 -4.977 1.00 94.62 103 LEU A N 1
ATOM 794 C CA . LEU A 1 103 ? 11.916 -3.129 -3.940 1.00 94.62 103 LEU A CA 1
ATOM 795 C C . LEU A 1 103 ? 12.533 -3.303 -2.547 1.00 94.62 103 LEU A C 1
ATOM 797 O O . LEU A 1 103 ? 12.050 -2.693 -1.591 1.00 94.62 103 LEU A O 1
ATOM 801 N N . VAL A 1 104 ? 13.612 -4.080 -2.427 1.00 95.25 104 VAL A N 1
ATOM 802 C CA . VAL A 1 104 ? 14.363 -4.235 -1.172 1.00 95.25 104 VAL A CA 1
ATOM 803 C C . VAL A 1 104 ? 14.90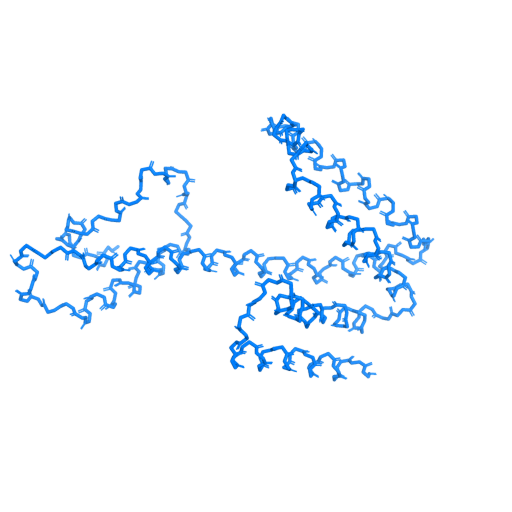4 -2.881 -0.712 1.00 95.25 104 VAL A C 1
ATOM 805 O O . VAL A 1 104 ? 14.629 -2.468 0.416 1.00 95.25 104 VAL A O 1
ATOM 808 N N . LEU A 1 105 ? 15.581 -2.142 -1.598 1.00 94.31 105 LEU A N 1
ATOM 809 C CA . LEU A 1 105 ? 16.100 -0.804 -1.297 1.00 94.31 105 LEU A CA 1
ATOM 810 C C . LEU A 1 105 ? 14.984 0.148 -0.841 1.00 94.31 105 LEU A C 1
ATOM 812 O O . LEU A 1 105 ? 15.111 0.814 0.187 1.00 94.31 105 LEU A O 1
ATOM 816 N N . ARG A 1 106 ? 13.861 0.175 -1.571 1.00 94.19 106 ARG A N 1
ATOM 817 C CA . ARG A 1 106 ? 12.673 0.955 -1.199 1.00 94.19 106 ARG A CA 1
ATOM 818 C C . ARG A 1 106 ? 12.166 0.585 0.195 1.00 94.19 106 ARG A C 1
ATOM 820 O O . ARG A 1 106 ? 11.824 1.477 0.969 1.00 94.19 106 ARG A O 1
ATOM 827 N N . SER A 1 107 ? 12.091 -0.707 0.500 1.00 94.50 107 SER A N 1
ATOM 828 C CA . SER A 1 107 ? 11.534 -1.212 1.758 1.00 94.50 107 SER A CA 1
ATOM 829 C C . SER A 1 107 ? 12.415 -0.837 2.946 1.00 94.50 107 SER A C 1
ATOM 831 O O . SER A 1 107 ? 11.895 -0.390 3.965 1.00 94.50 107 SER A O 1
ATOM 833 N N . PHE A 1 108 ? 13.741 -0.915 2.797 1.00 95.56 108 PHE A N 1
ATOM 834 C CA . PHE A 1 108 ? 14.677 -0.436 3.815 1.00 95.56 108 PHE A CA 1
ATOM 835 C C . PHE A 1 108 ? 14.610 1.080 4.005 1.00 95.56 108 PHE A C 1
ATOM 837 O O . PHE A 1 108 ? 14.575 1.541 5.144 1.00 95.56 108 PHE A O 1
ATOM 844 N N . ALA A 1 109 ? 14.537 1.859 2.922 1.00 95.06 109 ALA A N 1
ATOM 845 C CA . ALA A 1 109 ? 14.444 3.316 3.014 1.00 95.06 109 ALA A CA 1
ATOM 846 C C . ALA A 1 109 ? 13.169 3.764 3.753 1.00 95.06 109 ALA A C 1
ATOM 848 O O . ALA A 1 109 ? 13.232 4.573 4.680 1.00 95.06 109 ALA A O 1
ATOM 849 N N . VAL A 1 110 ? 12.011 3.205 3.383 1.00 94.56 110 VAL A N 1
ATOM 850 C CA . VAL A 1 110 ? 10.728 3.520 4.032 1.00 94.56 110 VAL A CA 1
ATOM 851 C C . VAL A 1 110 ? 10.688 2.979 5.461 1.00 94.56 110 VAL A C 1
ATOM 853 O O . VAL A 1 110 ? 10.318 3.710 6.377 1.00 94.56 110 VAL A O 1
ATOM 856 N N . GLY A 1 111 ? 11.100 1.725 5.670 1.00 94.75 111 GLY A N 1
ATOM 857 C CA . GLY A 1 111 ? 11.123 1.089 6.986 1.00 94.75 111 GLY A CA 1
ATOM 858 C C . GLY A 1 111 ? 12.021 1.829 7.976 1.00 94.75 111 GLY A C 1
ATOM 859 O O . GLY A 1 111 ? 11.604 2.087 9.101 1.00 94.75 111 GLY A O 1
ATOM 860 N N . GLY A 1 112 ? 13.210 2.254 7.541 1.00 95.06 112 GLY A N 1
ATOM 861 C CA . GLY A 1 112 ? 14.123 3.062 8.347 1.00 95.06 112 GLY A CA 1
ATOM 862 C C . GLY A 1 112 ? 13.525 4.417 8.724 1.00 95.06 112 GLY A C 1
ATOM 863 O O . GLY A 1 112 ? 13.537 4.787 9.895 1.00 95.06 112 GLY A O 1
ATOM 864 N N . MET A 1 113 ? 12.927 5.130 7.763 1.00 96.12 113 MET A N 1
ATOM 865 C CA . MET A 1 113 ? 12.280 6.420 8.029 1.00 96.12 113 MET A CA 1
ATOM 866 C C . MET A 1 113 ? 11.119 6.287 9.027 1.00 96.12 113 MET A C 1
ATOM 868 O O . MET A 1 113 ? 10.994 7.091 9.952 1.00 96.12 113 MET A O 1
ATOM 872 N N . LEU A 1 114 ? 10.290 5.248 8.879 1.00 94.25 114 LEU A N 1
ATOM 873 C CA . LEU A 1 114 ? 9.193 4.966 9.807 1.00 94.25 114 LEU A CA 1
ATOM 874 C C . LEU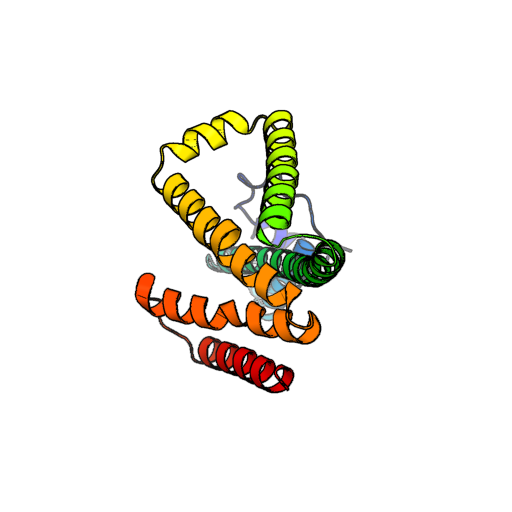 A 1 114 ? 9.701 4.576 11.197 1.00 94.25 114 LEU A C 1
ATOM 876 O O . LEU A 1 114 ? 9.128 5.019 12.190 1.00 94.25 114 LEU A O 1
ATOM 880 N N . ALA A 1 115 ? 10.782 3.798 11.284 1.00 93.06 115 ALA A N 1
ATOM 881 C CA . ALA A 1 115 ? 11.396 3.428 12.555 1.00 93.06 115 ALA A CA 1
ATOM 882 C C . ALA A 1 115 ? 11.947 4.656 13.296 1.00 93.06 115 ALA A C 1
ATOM 884 O O . ALA A 1 115 ? 11.689 4.814 14.489 1.00 93.06 115 ALA A O 1
ATOM 885 N N . VAL A 1 116 ? 12.630 5.563 12.585 1.00 95.56 116 VAL A N 1
ATOM 886 C CA . VAL A 1 116 ? 13.108 6.839 13.144 1.00 95.56 116 VAL A CA 1
ATOM 887 C C . VAL A 1 116 ? 11.932 7.669 13.651 1.00 95.56 116 VAL A C 1
ATOM 889 O O . VAL A 1 116 ? 11.940 8.104 14.800 1.00 95.56 116 VAL A O 1
ATOM 892 N N . TRP A 1 117 ? 10.888 7.846 12.840 1.00 96.06 117 TRP A N 1
ATOM 893 C CA . TRP A 1 117 ? 9.698 8.592 13.249 1.00 96.06 117 TRP A CA 1
ATOM 894 C C . TRP A 1 117 ? 9.006 7.973 14.472 1.00 96.06 117 TRP A C 1
ATOM 896 O O . TRP A 1 117 ? 8.634 8.695 15.399 1.00 96.06 117 TRP A O 1
ATOM 906 N N . ALA A 1 118 ? 8.864 6.645 14.509 1.00 93.69 118 ALA A N 1
ATOM 907 C CA . ALA A 1 118 ? 8.249 5.935 15.626 1.00 93.69 118 ALA A CA 1
ATOM 908 C C . ALA A 1 118 ? 9.082 6.058 16.911 1.00 93.69 118 ALA A C 1
ATOM 910 O O . ALA A 1 118 ? 8.512 6.219 17.992 1.00 93.69 118 ALA A O 1
ATOM 911 N N . GLY A 1 119 ? 10.414 6.033 16.786 1.00 94.19 119 GLY A N 1
ATOM 912 C CA . GLY A 1 119 ? 11.349 6.287 17.880 1.00 94.19 119 GLY A CA 1
ATOM 913 C C . GLY A 1 119 ? 11.224 7.704 18.430 1.00 94.19 119 GLY A C 1
ATOM 914 O O . GLY A 1 119 ? 10.991 7.876 19.624 1.00 94.19 119 GLY A O 1
ATOM 915 N N . LEU A 1 120 ? 11.286 8.715 17.557 1.00 95.50 120 LEU A N 1
ATOM 916 C CA . LEU A 1 120 ? 11.167 10.127 17.942 1.00 95.50 120 LEU A CA 1
ATOM 917 C C . LEU A 1 120 ? 9.790 10.472 18.529 1.00 95.50 120 LEU A C 1
ATOM 919 O O . LEU A 1 120 ? 9.688 11.327 19.402 1.00 95.50 120 LEU A O 1
ATOM 923 N N . SER A 1 121 ? 8.734 9.793 18.078 1.00 94.06 121 SER A N 1
ATOM 924 C CA . SER A 1 121 ? 7.364 10.006 18.562 1.00 94.06 121 SER A CA 1
ATOM 925 C C . SER A 1 121 ? 7.034 9.214 19.836 1.00 94.06 121 SER A C 1
ATOM 927 O O . SER A 1 121 ? 5.911 9.306 20.329 1.00 94.06 121 SER A O 1
ATOM 929 N N . GLY A 1 122 ? 7.963 8.395 20.350 1.00 92.62 122 GLY A N 1
ATOM 930 C CA . GLY A 1 122 ? 7.738 7.544 21.525 1.00 92.62 122 GLY A CA 1
ATOM 931 C C . GLY A 1 122 ? 6.719 6.417 21.304 1.00 92.62 122 GLY A C 1
ATOM 932 O O . GLY A 1 122 ? 6.178 5.875 22.263 1.00 92.62 122 GLY A O 1
ATOM 933 N N . LYS A 1 123 ? 6.439 6.055 20.046 1.00 92.06 123 LYS A N 1
ATOM 934 C CA . LYS A 1 123 ? 5.388 5.097 19.656 1.00 92.06 123 LYS A CA 1
ATOM 935 C C . LYS A 1 123 ? 5.868 3.649 19.539 1.00 92.06 123 LYS A C 1
ATOM 937 O O . LYS A 1 123 ? 5.056 2.756 19.314 1.00 92.06 123 LYS A O 1
ATOM 942 N N . LEU A 1 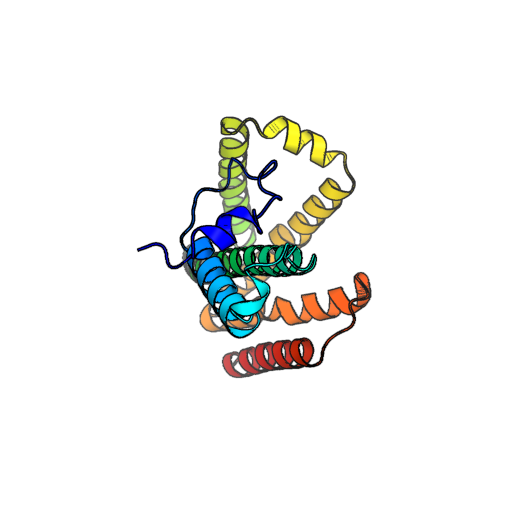124 ? 7.163 3.390 19.731 1.00 91.56 124 LEU A N 1
ATOM 943 C CA . LEU A 1 124 ? 7.736 2.040 19.664 1.00 91.56 124 LEU A CA 1
ATOM 944 C C . LEU A 1 124 ? 7.064 1.015 20.604 1.00 91.56 124 LEU A C 1
ATOM 946 O O . LEU A 1 124 ? 6.817 -0.100 20.142 1.00 91.56 124 LEU A O 1
ATOM 950 N N . PRO A 1 125 ? 6.699 1.345 21.863 1.00 91.69 125 PRO A N 1
ATOM 951 C CA . PRO A 1 125 ? 6.008 0.390 22.732 1.00 91.69 125 PRO A CA 1
ATOM 952 C C . PRO A 1 125 ? 4.625 -0.011 22.202 1.00 91.69 125 PRO A C 1
ATOM 954 O O . PRO A 1 125 ? 4.243 -1.174 22.301 1.00 91.69 125 PRO A O 1
ATOM 957 N N . GLU A 1 126 ? 3.891 0.926 21.591 1.00 91.12 126 GLU A N 1
ATOM 958 C CA . GLU A 1 126 ? 2.579 0.663 20.980 1.00 91.12 126 GLU A CA 1
ATOM 959 C C . GLU A 1 126 ? 2.709 -0.251 19.754 1.00 91.12 126 GLU A C 1
ATOM 961 O O . GLU A 1 126 ? 1.905 -1.166 19.578 1.00 91.12 126 GLU A O 1
ATOM 966 N N . VAL A 1 127 ? 3.752 -0.054 18.938 1.00 90.00 127 VAL A N 1
ATOM 967 C CA . VAL A 1 127 ? 4.058 -0.938 17.802 1.00 90.00 127 VAL A CA 1
ATOM 968 C C . VAL A 1 127 ? 4.375 -2.351 18.293 1.00 90.00 127 VAL A C 1
ATOM 970 O O . VAL A 1 127 ? 3.809 -3.313 17.779 1.00 90.00 127 VAL A O 1
ATOM 973 N N . GLY A 1 128 ? 5.222 -2.486 19.320 1.00 89.81 128 GLY A N 1
ATOM 974 C CA . GLY A 1 128 ? 5.558 -3.783 19.912 1.00 89.81 128 GLY A CA 1
ATOM 975 C C . GLY A 1 128 ? 4.342 -4.497 20.507 1.00 89.81 128 GLY A C 1
ATOM 976 O O . GLY A 1 128 ? 4.154 -5.691 20.281 1.00 89.81 128 GLY A O 1
ATOM 977 N N . ALA A 1 129 ? 3.470 -3.758 21.198 1.00 91.25 129 ALA A N 1
ATOM 978 C CA . ALA A 1 129 ? 2.221 -4.296 21.726 1.00 91.25 129 ALA A CA 1
ATOM 979 C C . ALA A 1 129 ? 1.278 -4.775 20.613 1.00 91.25 129 ALA A C 1
ATOM 981 O O . ALA A 1 129 ? 0.579 -5.768 20.789 1.00 91.25 129 ALA A O 1
ATOM 982 N N . LEU A 1 130 ? 1.268 -4.113 19.453 1.00 92.62 130 LEU A N 1
ATOM 983 C CA . LEU A 1 130 ? 0.412 -4.504 18.338 1.00 92.62 130 LEU A CA 1
ATOM 984 C C . LEU A 1 130 ? 0.830 -5.851 17.732 1.00 92.62 130 LEU A C 1
ATOM 986 O O . LEU A 1 130 ? -0.051 -6.619 17.346 1.00 92.62 130 LEU A O 1
ATOM 990 N N . LEU A 1 131 ? 2.131 -6.173 17.703 1.00 88.88 131 LEU A N 1
ATOM 991 C CA . LEU A 1 131 ? 2.668 -7.412 17.114 1.00 88.88 131 LEU A CA 1
ATOM 992 C C . LEU A 1 131 ? 2.111 -8.694 17.749 1.00 88.88 131 LEU A C 1
ATOM 994 O O . LEU A 1 131 ? 2.034 -9.720 17.080 1.00 88.88 131 LEU A O 1
ATOM 998 N N . THR A 1 132 ? 1.702 -8.649 19.017 1.00 90.69 132 THR A N 1
ATOM 999 C CA . THR A 1 132 ? 1.145 -9.812 19.729 1.00 90.69 132 THR A CA 1
ATOM 1000 C C . THR A 1 132 ? -0.363 -9.973 19.525 1.00 90.69 132 THR A C 1
ATOM 1002 O O . THR A 1 132 ? -0.949 -10.981 19.917 1.00 90.69 132 THR A O 1
ATOM 1005 N N . THR A 1 133 ? -1.017 -8.992 18.899 1.00 94.62 133 THR A N 1
ATOM 1006 C CA . THR A 1 133 ? -2.466 -8.997 18.687 1.00 94.62 133 THR A CA 1
ATOM 1007 C C . THR A 1 133 ? -2.846 -9.624 17.349 1.00 94.62 133 THR A C 1
ATOM 1009 O O . THR A 1 133 ? -2.100 -9.572 16.370 1.00 94.62 133 THR A O 1
ATOM 1012 N N . LYS A 1 134 ? -4.082 -10.136 17.257 1.00 92.44 134 LYS A N 1
ATOM 1013 C CA . LYS A 1 134 ? -4.663 -10.580 15.976 1.00 92.44 134 LYS A CA 1
ATOM 1014 C C . LYS A 1 134 ? -4.668 -9.460 14.929 1.00 92.44 134 LYS A C 1
ATOM 1016 O O . LYS A 1 134 ? -4.427 -9.719 13.755 1.00 92.44 134 LYS A O 1
ATOM 1021 N N . SER A 1 135 ? -4.904 -8.220 15.355 1.00 91.50 135 SER A N 1
ATOM 1022 C CA . SER A 1 135 ? -4.868 -7.047 14.478 1.00 91.50 135 SER A CA 1
ATOM 1023 C C . SER A 1 135 ? -3.470 -6.801 13.911 1.00 91.50 135 SER A C 1
ATOM 1025 O O . SER A 1 135 ? -3.345 -6.510 12.726 1.00 91.50 135 SER A O 1
ATOM 1027 N N . GLY A 1 136 ? -2.419 -6.978 14.717 1.00 92.31 136 GLY A N 1
ATOM 1028 C CA . GLY A 1 136 ? -1.036 -6.895 14.246 1.00 92.31 136 GLY A CA 1
ATOM 1029 C C . GLY A 1 136 ? -0.704 -7.964 13.214 1.00 92.31 136 GLY A C 1
ATOM 1030 O O . GLY A 1 136 ? -0.098 -7.649 12.195 1.00 92.31 136 GLY A O 1
ATOM 1031 N N . ALA A 1 137 ? -1.173 -9.198 13.416 1.00 93.00 137 ALA A N 1
ATOM 1032 C CA . ALA A 1 137 ? -1.004 -10.266 12.432 1.00 93.00 137 ALA A CA 1
ATOM 1033 C C . ALA A 1 137 ? -1.711 -9.954 11.099 1.00 93.00 137 ALA A C 1
ATOM 1035 O O . ALA A 1 137 ? -1.132 -10.169 10.037 1.00 93.00 137 ALA A O 1
ATOM 1036 N N . LEU A 1 138 ? -2.931 -9.401 11.137 1.00 93.50 138 LEU A N 1
ATOM 1037 C CA . LEU A 1 138 ? -3.653 -8.983 9.928 1.00 93.50 138 LEU A CA 1
ATOM 1038 C C . LEU A 1 138 ? -2.944 -7.836 9.195 1.00 93.50 138 LEU A C 1
ATOM 1040 O O . LEU A 1 138 ? -2.858 -7.868 7.971 1.00 93.50 138 LEU A O 1
ATOM 1044 N N . ILE A 1 139 ? -2.403 -6.856 9.925 1.00 93.12 139 ILE A N 1
ATOM 1045 C CA . ILE A 1 139 ? -1.626 -5.750 9.343 1.00 93.12 139 ILE A CA 1
ATOM 1046 C C . ILE A 1 139 ? -0.311 -6.265 8.745 1.00 93.12 139 ILE A C 1
ATOM 1048 O O . ILE A 1 139 ? 0.067 -5.863 7.650 1.00 93.12 139 ILE A O 1
ATOM 1052 N N . ALA A 1 140 ? 0.377 -7.188 9.418 1.00 93.50 140 ALA A N 1
ATOM 1053 C CA . ALA A 1 140 ? 1.587 -7.802 8.879 1.00 93.50 140 ALA A CA 1
ATOM 1054 C C . ALA A 1 140 ? 1.290 -8.602 7.599 1.00 93.50 140 ALA A C 1
ATOM 1056 O O . ALA A 1 140 ? 2.024 -8.489 6.618 1.00 93.50 140 ALA A O 1
ATOM 1057 N N . ALA A 1 141 ? 0.194 -9.366 7.582 1.00 93.81 141 ALA A N 1
ATOM 1058 C CA . ALA A 1 141 ? -0.251 -10.097 6.401 1.00 93.81 141 ALA A CA 1
ATOM 1059 C C . ALA A 1 141 ? -0.616 -9.154 5.242 1.00 93.81 141 ALA A C 1
ATOM 1061 O O . ALA A 1 141 ? -0.210 -9.401 4.108 1.00 93.81 141 ALA A O 1
ATOM 1062 N N . GLU A 1 142 ? -1.320 -8.052 5.522 1.00 94.00 142 GLU A N 1
ATOM 1063 C CA . GLU A 1 142 ? -1.587 -6.991 4.544 1.00 94.00 142 GLU A CA 1
ATOM 1064 C C . GLU A 1 142 ? -0.281 -6.427 3.976 1.00 94.00 142 GLU A C 1
ATOM 1066 O O . GLU A 1 142 ? -0.125 -6.381 2.757 1.00 94.00 142 GLU A O 1
ATOM 1071 N N . GLY A 1 143 ? 0.699 -6.130 4.833 1.00 92.69 143 GLY A N 1
ATOM 1072 C CA . GLY A 1 143 ? 2.018 -5.663 4.419 1.00 92.69 143 GLY A CA 1
ATOM 1073 C C . GLY A 1 143 ? 2.740 -6.646 3.494 1.00 92.69 143 GLY A C 1
ATOM 1074 O O . GLY A 1 143 ? 3.307 -6.234 2.485 1.00 92.69 143 GLY A O 1
ATOM 1075 N N . VAL A 1 144 ? 2.684 -7.952 3.767 1.00 94.56 144 VAL A N 1
ATOM 1076 C CA . VAL A 1 144 ? 3.272 -8.974 2.881 1.00 94.56 144 VAL A CA 1
ATOM 1077 C C . VAL A 1 144 ? 2.544 -9.021 1.534 1.00 94.56 144 VAL A C 1
ATOM 1079 O O . VAL A 1 144 ? 3.180 -9.017 0.480 1.00 94.56 144 VAL A O 1
ATOM 1082 N N . VAL A 1 145 ? 1.212 -9.025 1.534 1.00 94.69 145 VAL A N 1
ATOM 1083 C CA . VAL A 1 145 ? 0.431 -9.114 0.293 1.00 94.69 145 VAL A CA 1
ATOM 1084 C C . VAL A 1 145 ? 0.592 -7.853 -0.556 1.00 94.69 145 VAL A C 1
ATOM 1086 O O . VAL A 1 145 ? 0.880 -7.951 -1.747 1.00 94.69 145 VAL A O 1
ATOM 1089 N N . ALA A 1 146 ? 0.448 -6.669 0.036 1.00 92.12 146 ALA A N 1
ATOM 1090 C CA . ALA A 1 146 ? 0.515 -5.404 -0.681 1.00 92.12 146 ALA A CA 1
ATOM 1091 C C . ALA A 1 146 ? 1.961 -4.997 -0.990 1.00 92.12 146 ALA A C 1
ATOM 1093 O O . ALA A 1 146 ? 2.296 -4.708 -2.142 1.00 92.12 146 ALA A O 1
ATOM 1094 N N . SER A 1 147 ? 2.834 -4.989 0.023 1.00 90.62 147 SER A N 1
ATOM 1095 C CA . SER A 1 147 ? 4.170 -4.404 -0.111 1.00 90.62 147 SER A CA 1
ATOM 1096 C C . SER A 1 147 ? 5.219 -5.344 -0.677 1.00 90.62 147 SER A C 1
ATOM 1098 O O . SER A 1 147 ? 6.123 -4.851 -1.349 1.00 90.62 147 SER A O 1
ATOM 1100 N N . LEU A 1 148 ? 5.111 -6.656 -0.446 1.00 92.50 148 LEU A N 1
ATOM 1101 C CA . LEU A 1 148 ? 6.015 -7.628 -1.058 1.00 92.50 148 LEU A CA 1
ATOM 1102 C C . LEU A 1 148 ? 5.437 -8.136 -2.379 1.00 92.50 148 LEU A C 1
ATOM 1104 O O . LEU A 1 148 ? 5.978 -7.817 -3.431 1.00 92.50 148 LEU A O 1
ATOM 1108 N N . LEU A 1 149 ? 4.331 -8.883 -2.352 1.00 94.88 149 LEU A N 1
ATOM 1109 C CA . LEU A 1 149 ? 3.815 -9.539 -3.561 1.00 94.88 149 LEU A CA 1
ATOM 1110 C C . LEU A 1 149 ? 3.261 -8.528 -4.577 1.00 94.88 149 LEU A C 1
ATOM 1112 O O . LEU A 1 149 ? 3.626 -8.563 -5.754 1.00 94.88 149 LEU A O 1
ATOM 1116 N N . GLY A 1 150 ? 2.419 -7.602 -4.113 1.00 94.38 150 GLY A N 1
ATOM 1117 C CA . GLY A 1 150 ? 1.776 -6.585 -4.942 1.00 94.38 150 GLY A CA 1
ATOM 1118 C C . GLY 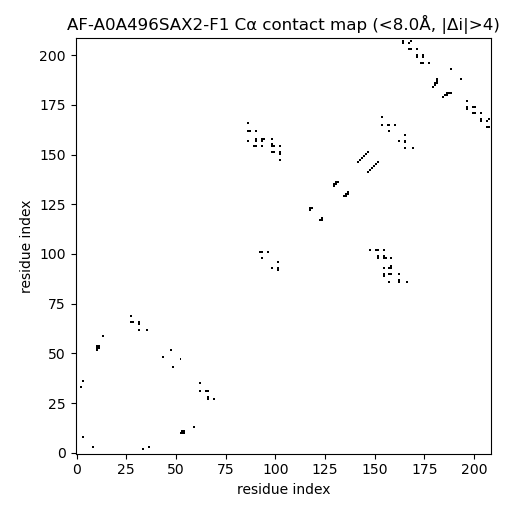A 1 150 ? 2.777 -5.632 -5.588 1.00 94.38 150 GLY A C 1
ATOM 1119 O O . GLY A 1 150 ? 2.797 -5.500 -6.812 1.00 94.38 150 GLY A O 1
ATOM 1120 N N . HIS A 1 151 ? 3.651 -4.999 -4.798 1.00 94.56 151 HIS A N 1
ATOM 1121 C CA . HIS A 1 151 ? 4.666 -4.106 -5.364 1.00 94.56 151 HIS A CA 1
ATOM 1122 C C . HIS A 1 151 ? 5.696 -4.835 -6.224 1.00 94.56 151 HIS A C 1
ATOM 1124 O O . HIS A 1 151 ? 6.154 -4.241 -7.196 1.00 94.56 151 HIS A O 1
ATOM 1130 N N . LEU A 1 152 ? 6.056 -6.088 -5.925 1.00 94.88 152 LEU A N 1
ATOM 1131 C CA . LEU A 1 152 ? 6.984 -6.834 -6.776 1.00 94.88 152 LEU A CA 1
ATOM 1132 C C . LEU A 1 152 ? 6.377 -7.055 -8.163 1.00 94.88 152 LEU A C 1
ATOM 1134 O O . LEU A 1 152 ? 6.990 -6.683 -9.163 1.00 94.88 152 LEU A O 1
ATOM 1138 N N . ALA A 1 153 ? 5.141 -7.561 -8.229 1.00 95.31 153 ALA A N 1
ATOM 1139 C CA . ALA A 1 153 ? 4.410 -7.706 -9.488 1.00 95.31 153 ALA A CA 1
ATOM 1140 C C . ALA A 1 153 ? 4.255 -6.357 -10.216 1.00 95.31 153 ALA A C 1
ATOM 1142 O O . ALA A 1 153 ? 4.468 -6.266 -11.426 1.00 95.31 153 ALA A O 1
ATOM 1143 N N . TYR A 1 154 ? 3.954 -5.291 -9.471 1.00 94.62 154 TYR A N 1
ATOM 1144 C CA . TYR A 1 154 ? 3.837 -3.937 -10.003 1.00 94.62 154 TYR A CA 1
ATOM 1145 C C . TYR A 1 154 ? 5.158 -3.398 -10.575 1.00 94.62 154 TYR A C 1
ATOM 1147 O O . TYR A 1 154 ? 5.168 -2.790 -11.643 1.00 94.62 154 TYR A O 1
ATOM 1155 N N . TYR A 1 155 ? 6.288 -3.645 -9.910 1.00 94.62 155 TYR A N 1
ATOM 1156 C CA . TYR A 1 155 ? 7.610 -3.198 -10.355 1.00 94.62 155 TYR A CA 1
ATOM 1157 C C . TYR A 1 155 ? 8.072 -3.969 -11.591 1.00 94.62 155 TYR A C 1
ATOM 1159 O O . TYR A 1 155 ? 8.616 -3.366 -12.515 1.00 94.62 155 TYR A O 1
ATOM 1167 N N . PHE A 1 156 ? 7.797 -5.275 -11.658 1.00 94.56 156 PHE A N 1
ATOM 1168 C CA . PHE A 1 156 ? 7.984 -6.038 -12.891 1.00 94.56 156 PHE A CA 1
ATOM 1169 C C . PHE A 1 156 ? 7.131 -5.466 -14.029 1.00 94.56 156 PHE A C 1
ATOM 1171 O O . PHE A 1 156 ? 7.652 -5.223 -15.116 1.00 94.56 156 PHE A O 1
ATOM 1178 N N . ALA A 1 157 ? 5.856 -5.156 -13.780 1.00 93.75 157 ALA A N 1
ATOM 1179 C CA . ALA A 1 157 ? 4.997 -4.537 -14.786 1.00 93.75 157 ALA A CA 1
ATOM 1180 C C . ALA A 1 157 ? 5.538 -3.175 -15.261 1.00 93.75 157 ALA A C 1
ATOM 1182 O O . ALA A 1 157 ? 5.568 -2.923 -16.462 1.00 93.75 157 ALA A O 1
ATOM 1183 N N . LEU A 1 158 ? 6.027 -2.319 -14.355 1.00 92.94 158 LEU A N 1
ATOM 1184 C CA . LEU A 1 158 ? 6.638 -1.028 -14.705 1.00 92.94 158 LEU A CA 1
ATOM 1185 C C . LEU A 1 158 ? 7.961 -1.161 -15.470 1.00 92.94 158 LEU A C 1
ATOM 1187 O O . LEU A 1 158 ? 8.274 -0.292 -16.289 1.00 92.94 158 LEU A O 1
ATOM 1191 N N . LYS A 1 159 ? 8.735 -2.222 -15.208 1.00 92.62 159 LYS A N 1
ATOM 1192 C CA . LYS A 1 159 ? 9.988 -2.499 -15.919 1.00 92.62 159 LYS A CA 1
ATOM 1193 C C . LYS A 1 159 ? 9.735 -2.846 -17.386 1.00 92.62 159 LYS A C 1
ATOM 1195 O O . LYS A 1 159 ? 10.468 -2.370 -18.246 1.00 92.62 159 LYS A O 1
ATOM 1200 N N . TYR A 1 160 ? 8.697 -3.633 -17.673 1.00 90.38 160 TYR A N 1
ATOM 1201 C CA . TYR A 1 160 ? 8.391 -4.078 -19.040 1.00 90.38 160 TYR A CA 1
ATOM 1202 C C . TYR A 1 160 ? 7.385 -3.189 -19.786 1.00 90.38 160 TYR A C 1
ATOM 1204 O O . TYR A 1 160 ? 7.395 -3.157 -21.012 1.00 90.38 160 TYR A O 1
ATOM 1212 N N . GLY A 1 161 ? 6.506 -2.480 -19.076 1.00 89.88 161 GLY A N 1
ATOM 1213 C CA . GLY A 1 161 ? 5.399 -1.713 -19.652 1.00 89.88 161 GLY A CA 1
ATOM 1214 C C . GLY A 1 161 ? 5.471 -0.218 -19.356 1.00 89.88 161 GLY A C 1
ATOM 1215 O O . GLY A 1 161 ? 6.146 0.231 -18.434 1.00 89.88 161 GLY A O 1
ATOM 1216 N N . GLU A 1 162 ? 4.761 0.595 -20.136 1.00 88.62 162 GLU A N 1
ATOM 1217 C CA . GLU A 1 162 ? 4.647 2.042 -19.915 1.00 88.62 162 GLU A CA 1
ATOM 1218 C C . GLU A 1 162 ? 3.892 2.373 -18.624 1.00 88.62 162 GLU A C 1
ATOM 1220 O O . GLU A 1 162 ? 2.844 1.790 -18.351 1.00 88.62 162 GLU A O 1
ATOM 1225 N N . ALA A 1 163 ? 4.381 3.345 -17.843 1.00 88.19 163 ALA A N 1
ATOM 1226 C CA . ALA A 1 163 ? 3.708 3.755 -16.608 1.00 88.19 163 ALA A CA 1
ATOM 1227 C C . ALA A 1 163 ? 2.277 4.256 -16.880 1.00 88.19 163 ALA A C 1
ATOM 1229 O O . ALA A 1 163 ? 1.369 3.943 -16.117 1.00 88.19 163 ALA A O 1
ATOM 1230 N N . SER A 1 164 ? 2.057 4.937 -18.009 1.00 87.94 164 SER A N 1
ATOM 1231 C CA . SER A 1 164 ? 0.741 5.397 -18.481 1.00 87.94 164 SER A CA 1
ATOM 1232 C C . SER A 1 164 ? -0.280 4.272 -18.670 1.00 87.94 164 SER A C 1
ATOM 1234 O O . SER A 1 164 ? -1.471 4.518 -18.517 1.00 87.94 164 SER A O 1
ATOM 1236 N N . ARG A 1 165 ? 0.166 3.044 -18.968 1.00 88.88 165 ARG A N 1
ATOM 1237 C CA . ARG A 1 165 ? -0.695 1.863 -19.158 1.00 88.88 165 ARG A CA 1
ATOM 1238 C C . ARG A 1 165 ? -0.770 1.002 -17.903 1.00 88.88 165 ARG A C 1
ATOM 1240 O O . ARG A 1 165 ? -1.840 0.539 -17.520 1.00 88.88 165 ARG A O 1
ATOM 1247 N N . VAL A 1 166 ? 0.368 0.806 -17.239 1.00 91.94 166 VAL A N 1
ATOM 1248 C CA . VAL A 1 166 ? 0.480 -0.035 -16.041 1.00 91.94 166 VAL A CA 1
ATOM 1249 C C . VAL A 1 166 ? -0.247 0.592 -14.853 1.00 91.94 166 VAL A C 1
ATOM 1251 O O . VAL A 1 166 ? -0.916 -0.126 -14.114 1.00 91.94 166 VAL A O 1
ATOM 1254 N N . VAL A 1 167 ? -0.157 1.916 -14.668 1.00 91.31 167 VAL A N 1
ATOM 1255 C CA . VAL A 1 167 ? -0.785 2.610 -13.532 1.00 91.31 167 VAL A CA 1
ATOM 1256 C C . VAL A 1 167 ? -2.311 2.460 -13.553 1.00 91.31 167 VAL A C 1
ATOM 1258 O O . VAL A 1 167 ? -2.827 1.951 -12.562 1.00 91.31 167 VAL A O 1
ATOM 1261 N N . PRO A 1 168 ? -3.049 2.788 -14.637 1.00 90.31 168 PRO A N 1
ATOM 1262 C CA . PRO A 1 168 ? -4.501 2.599 -14.669 1.00 90.31 168 PRO A CA 1
ATOM 1263 C C . PRO A 1 168 ? -4.932 1.151 -14.436 1.00 90.31 168 PRO A C 1
ATOM 1265 O O . PRO A 1 168 ? -5.882 0.910 -13.696 1.00 90.31 168 PRO A O 1
ATOM 1268 N N . VAL A 1 169 ? -4.215 0.183 -15.021 1.00 91.25 169 VAL A N 1
ATOM 1269 C CA . VAL A 1 169 ? -4.505 -1.245 -14.822 1.00 91.25 169 VAL A CA 1
ATOM 1270 C C . VAL A 1 169 ? -4.299 -1.641 -13.361 1.00 91.25 169 VAL A C 1
ATOM 1272 O O . VAL A 1 169 ? -5.176 -2.261 -12.773 1.00 91.25 169 VAL A O 1
ATOM 1275 N N . ALA A 1 170 ? -3.197 -1.232 -12.730 1.00 90.94 170 ALA A N 1
ATOM 1276 C CA . ALA A 1 170 ? -2.976 -1.481 -11.305 1.00 90.94 170 ALA A CA 1
ATOM 1277 C C . ALA A 1 170 ? -4.003 -0.749 -10.420 1.00 90.94 170 ALA A C 1
ATOM 1279 O O . ALA A 1 170 ? -4.439 -1.283 -9.403 1.00 90.94 170 ALA A O 1
ATOM 1280 N N . SER A 1 171 ? -4.454 0.443 -10.826 1.00 87.62 171 SER A N 1
ATOM 1281 C CA . SER A 1 171 ? -5.515 1.213 -10.166 1.00 87.62 171 SER A CA 1
ATOM 1282 C C . SER A 1 171 ? -6.916 0.609 -10.319 1.00 87.62 171 SER A C 1
ATOM 1284 O O . SER A 1 171 ? -7.863 1.152 -9.755 1.00 87.62 171 SER A O 1
ATOM 1286 N N . SER A 1 172 ? -7.075 -0.529 -11.005 1.00 90.06 172 SER A N 1
ATOM 1287 C CA . SER A 1 172 ? -8.336 -1.278 -11.027 1.00 90.06 172 SER A CA 1
ATOM 1288 C C . SER A 1 172 ? -8.565 -2.118 -9.761 1.00 90.06 172 SER A C 1
ATOM 1290 O O . SER A 1 172 ? -9.573 -2.820 -9.671 1.00 90.06 172 SER A O 1
ATOM 1292 N N . PHE A 1 173 ? -7.676 -2.047 -8.761 1.00 90.06 173 PHE A N 1
ATOM 1293 C CA . PHE A 1 173 ? -7.837 -2.731 -7.473 1.00 90.06 173 PHE A CA 1
ATOM 1294 C C . PHE A 1 173 ? -9.179 -2.476 -6.747 1.00 90.06 173 PHE A C 1
ATOM 1296 O O . PHE A 1 173 ? -9.617 -3.393 -6.046 1.00 90.06 173 PHE A O 1
ATOM 1303 N N . PRO A 1 174 ? -9.893 -1.332 -6.908 1.00 90.06 174 PRO A N 1
ATOM 1304 C CA . PRO A 1 174 ? -11.213 -1.151 -6.304 1.00 90.06 174 PRO A CA 1
ATOM 1305 C C . PRO A 1 174 ? -12.237 -2.205 -6.736 1.00 90.06 174 PRO A C 1
ATOM 1307 O O . PRO A 1 174 ? -13.116 -2.538 -5.945 1.00 90.06 174 PRO A O 1
ATOM 1310 N N . LEU A 1 175 ? -12.108 -2.775 -7.943 1.00 92.00 175 LEU A N 1
ATOM 1311 C CA . LEU A 1 175 ? -12.931 -3.905 -8.388 1.00 92.00 175 LEU A CA 1
ATOM 1312 C C . LEU A 1 175 ? -12.744 -5.112 -7.461 1.00 92.00 175 LEU A C 1
ATOM 1314 O O . LEU A 1 175 ? -13.714 -5.655 -6.937 1.00 92.00 175 LEU A O 1
ATOM 1318 N N . PHE A 1 176 ? -11.493 -5.514 -7.241 1.00 92.31 176 PHE A N 1
ATOM 1319 C CA . PHE A 1 176 ? -11.165 -6.663 -6.399 1.00 92.31 176 PHE A CA 1
ATOM 1320 C C . PHE A 1 176 ? -11.527 -6.400 -4.937 1.00 92.31 176 PHE A C 1
ATOM 1322 O O . PHE A 1 176 ? -12.112 -7.265 -4.291 1.00 92.31 176 PHE A O 1
ATOM 1329 N N . ALA A 1 177 ? -11.258 -5.192 -4.434 1.00 90.88 177 ALA A N 1
ATOM 1330 C CA . ALA A 1 177 ? -11.645 -4.789 -3.086 1.00 90.88 177 ALA A CA 1
ATOM 1331 C C . ALA A 1 177 ? -13.167 -4.850 -2.887 1.00 90.88 177 ALA A C 1
ATOM 1333 O O . ALA A 1 177 ? -13.628 -5.350 -1.866 1.00 90.88 177 ALA A O 1
ATOM 1334 N N . PHE A 1 178 ? -13.952 -4.400 -3.872 1.00 90.88 178 PHE A N 1
ATOM 1335 C CA . PHE A 1 178 ? -15.411 -4.479 -3.831 1.00 90.88 178 PHE A CA 1
ATOM 1336 C C . PHE A 1 178 ? -15.908 -5.929 -3.799 1.00 90.88 178 PHE A C 1
ATOM 1338 O O . PHE A 1 178 ? -16.724 -6.274 -2.948 1.00 90.88 178 PHE A O 1
ATOM 1345 N N . VAL A 1 179 ? -15.385 -6.793 -4.674 1.00 92.31 179 VAL A N 1
ATOM 1346 C CA . VAL A 1 179 ? -15.752 -8.220 -4.704 1.00 92.31 179 VAL A CA 1
ATOM 1347 C C . VAL A 1 179 ? -15.399 -8.904 -3.381 1.00 92.31 179 VAL A C 1
ATOM 1349 O O . VAL A 1 179 ? -16.236 -9.593 -2.799 1.00 92.31 179 VAL A O 1
ATOM 1352 N N . LEU A 1 180 ? -14.192 -8.671 -2.861 1.00 90.94 180 LEU A N 1
ATOM 1353 C CA . LEU A 1 180 ? -13.761 -9.221 -1.577 1.00 90.94 180 LEU A CA 1
ATOM 1354 C C . LEU A 1 180 ? -14.579 -8.668 -0.406 1.00 90.94 180 LEU A C 1
ATOM 1356 O O . LEU A 1 180 ? -14.886 -9.424 0.507 1.00 90.94 180 LEU A O 1
ATOM 1360 N N . ALA A 1 181 ? -14.993 -7.399 -0.428 1.00 90.69 181 ALA A N 1
ATOM 1361 C CA . ALA A 1 181 ? -15.869 -6.838 0.601 1.00 90.69 181 ALA A CA 1
ATOM 1362 C C . ALA A 1 181 ? -17.257 -7.502 0.604 1.00 90.69 181 ALA A C 1
ATOM 1364 O O . ALA A 1 181 ? -17.812 -7.783 1.665 1.00 90.69 181 ALA A O 1
ATOM 1365 N N . VAL A 1 182 ? -17.813 -7.819 -0.567 1.00 92.25 182 VAL A N 1
ATOM 1366 C CA . VAL A 1 182 ? -19.089 -8.545 -0.652 1.00 92.25 182 VAL A CA 1
ATOM 1367 C C . VAL A 1 182 ? -18.941 -9.979 -0.129 1.00 92.25 182 VAL A C 1
ATOM 1369 O O . VAL A 1 182 ? -19.781 -10.430 0.645 1.00 92.25 182 VAL A O 1
ATOM 1372 N N . ILE A 1 183 ? -17.870 -10.686 -0.507 1.00 93.69 183 ILE A N 1
ATOM 1373 C CA . ILE A 1 183 ? -17.672 -12.104 -0.158 1.00 93.69 183 ILE A CA 1
ATOM 1374 C C . ILE A 1 183 ? -17.216 -12.287 1.297 1.00 93.69 183 ILE A C 1
ATOM 1376 O O . ILE A 1 183 ? -17.780 -13.105 2.017 1.00 93.69 183 ILE A O 1
ATOM 1380 N N . LEU A 1 184 ? -16.186 -11.554 1.729 1.00 90.69 184 LEU A N 1
ATOM 1381 C CA . LEU A 1 184 ? -15.536 -11.748 3.030 1.00 90.69 184 LEU A CA 1
ATOM 1382 C C . LEU A 1 184 ? -16.202 -10.946 4.150 1.00 90.69 184 LEU A C 1
ATOM 1384 O O . LEU A 1 184 ? -16.294 -11.435 5.272 1.00 90.69 184 LEU A O 1
ATOM 1388 N N . LEU A 1 185 ? -16.638 -9.713 3.865 1.00 88.25 185 LEU A N 1
ATOM 1389 C CA . LEU A 1 185 ? -17.251 -8.832 4.869 1.00 88.25 185 LEU A CA 1
ATOM 1390 C C . LEU A 1 185 ? -18.786 -8.915 4.850 1.00 88.25 185 LEU A C 1
ATOM 1392 O O . LEU A 1 185 ? -19.434 -8.388 5.754 1.00 88.25 185 LEU A O 1
ATOM 1396 N N . GLY A 1 186 ? -19.379 -9.572 3.845 1.00 87.06 186 GLY A N 1
ATOM 1397 C CA . GLY A 1 186 ? -20.831 -9.685 3.703 1.00 87.06 186 GLY A CA 1
ATOM 1398 C C . GLY A 1 186 ? -21.514 -8.349 3.398 1.00 87.06 186 GLY A C 1
ATOM 1399 O O . GLY A 1 186 ? -22.695 -8.170 3.714 1.00 87.06 186 GLY A O 1
ATOM 1400 N N . GLU A 1 18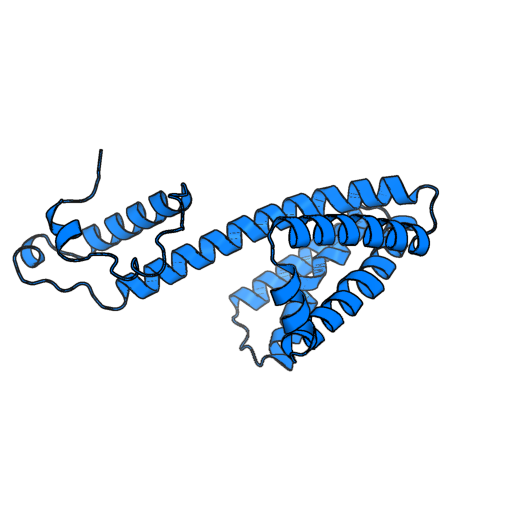7 ? -20.787 -7.380 2.828 1.00 88.94 187 GLU A N 1
ATOM 1401 C CA . GLU A 1 187 ? -21.372 -6.087 2.481 1.00 88.94 187 GLU A CA 1
ATOM 1402 C C . GLU A 1 187 ? -22.455 -6.247 1.410 1.00 88.94 187 GLU A C 1
ATOM 1404 O O . GLU A 1 187 ? -22.239 -6.856 0.364 1.00 88.94 187 GLU A O 1
ATOM 1409 N N . ARG A 1 188 ? -23.624 -5.633 1.634 1.00 87.94 188 ARG A N 1
ATOM 1410 C CA . ARG A 1 188 ? -24.675 -5.568 0.614 1.00 87.94 188 ARG A CA 1
ATOM 1411 C C . ARG A 1 188 ? -24.309 -4.497 -0.419 1.00 87.94 188 ARG A C 1
ATOM 1413 O O . ARG A 1 188 ? -24.238 -3.318 -0.050 1.00 87.94 188 ARG A O 1
ATOM 1420 N N . PRO A 1 189 ? -24.081 -4.862 -1.691 1.00 85.56 189 PRO A N 1
ATOM 1421 C CA . PRO A 1 189 ? -23.736 -3.887 -2.711 1.00 85.56 189 PRO A CA 1
ATOM 1422 C C . PRO A 1 189 ? -24.940 -2.984 -3.001 1.00 85.56 189 PRO A C 1
ATOM 1424 O O . PRO A 1 189 ? -26.048 -3.464 -3.231 1.00 85.56 189 PRO A O 1
ATOM 1427 N N . SER A 1 190 ? -24.730 -1.666 -2.986 1.00 90.19 190 SER A N 1
ATOM 1428 C CA . SER A 1 190 ? -25.716 -0.715 -3.505 1.00 90.19 190 SER A CA 1
ATOM 1429 C C . SER A 1 190 ? -25.527 -0.534 -5.009 1.00 90.19 190 SER A C 1
ATOM 1431 O O . SER A 1 190 ? -24.409 -0.661 -5.516 1.00 90.19 190 SER A O 1
ATOM 1433 N N . TRP A 1 191 ? -26.602 -0.186 -5.717 1.00 90.75 191 TRP A N 1
ATOM 1434 C CA . TRP A 1 191 ? -26.554 0.093 -7.155 1.00 90.75 191 TRP A CA 1
ATOM 1435 C C . TRP A 1 191 ? -25.523 1.170 -7.513 1.00 90.75 191 TRP A C 1
ATOM 1437 O O . TRP A 1 191 ? -24.783 1.004 -8.479 1.00 90.75 191 TRP A O 1
ATOM 1447 N N . ASP A 1 192 ? -25.384 2.204 -6.680 1.00 89.25 192 ASP A N 1
ATOM 1448 C CA . ASP A 1 192 ? -24.391 3.265 -6.882 1.00 89.25 192 ASP A CA 1
ATOM 1449 C C . ASP A 1 192 ? -22.949 2.736 -6.820 1.00 89.25 192 ASP A C 1
ATOM 1451 O O . ASP A 1 192 ? -22.110 3.114 -7.638 1.00 89.25 192 ASP A O 1
ATOM 1455 N N . LYS A 1 193 ? -22.652 1.827 -5.874 1.00 86.44 193 LYS A N 1
ATOM 1456 C CA . LYS A 1 193 ? -21.323 1.204 -5.758 1.00 86.44 193 LYS A CA 1
ATOM 1457 C C . LYS A 1 193 ? -21.022 0.346 -6.987 1.00 86.44 193 LYS A C 1
ATOM 1459 O O . LYS A 1 193 ? -19.921 0.425 -7.524 1.00 86.44 193 LYS A O 1
ATOM 1464 N N . VAL A 1 194 ? -22.000 -0.440 -7.4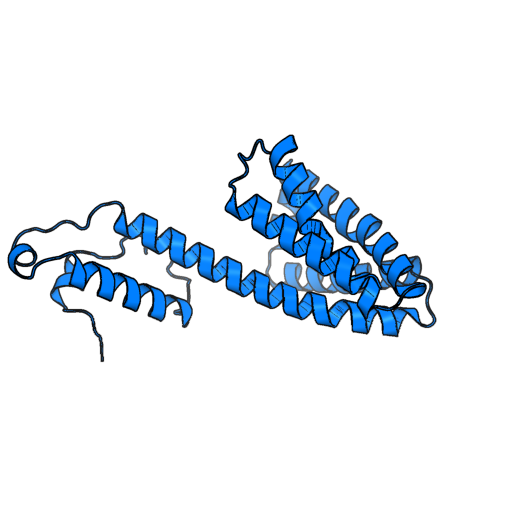44 1.00 91.19 194 VAL A N 1
ATOM 1465 C CA . VAL A 1 194 ? -21.858 -1.296 -8.633 1.00 91.19 194 VAL A CA 1
ATOM 1466 C C . VAL A 1 194 ? -21.588 -0.451 -9.876 1.00 91.19 194 VAL A C 1
ATOM 1468 O O . VAL A 1 194 ? -20.640 -0.731 -10.608 1.00 91.19 194 VAL A O 1
ATOM 1471 N N . LEU A 1 195 ? -22.366 0.616 -10.085 1.00 93.69 195 LEU A N 1
ATOM 1472 C CA . LEU A 1 195 ? -22.176 1.525 -11.213 1.00 93.69 195 LEU A CA 1
ATOM 1473 C C . LEU A 1 195 ? -20.808 2.218 -11.157 1.00 93.69 195 LEU A C 1
ATOM 1475 O O . LEU A 1 195 ? -20.113 2.285 -12.167 1.00 93.69 195 LEU A O 1
ATOM 1479 N N . GLY A 1 196 ? -20.386 2.677 -9.976 1.00 90.81 196 GLY A N 1
ATOM 1480 C CA . GLY A 1 196 ? -19.068 3.283 -9.784 1.00 90.81 196 GLY A CA 1
ATOM 1481 C C . GLY A 1 196 ? -17.923 2.333 -10.143 1.00 90.81 196 GLY A C 1
ATOM 1482 O O . GLY A 1 196 ? -17.017 2.712 -10.883 1.00 90.81 196 GLY A O 1
ATOM 1483 N N . VAL A 1 197 ? -17.983 1.079 -9.684 1.00 91.00 197 VAL A N 1
ATOM 1484 C CA . VAL A 1 197 ? -16.982 0.056 -10.029 1.00 91.00 197 VAL A CA 1
ATOM 1485 C C . VAL A 1 197 ? -16.996 -0.244 -11.530 1.00 91.00 197 VAL A C 1
ATOM 1487 O O . VAL A 1 197 ? -15.930 -0.309 -12.141 1.00 91.00 197 VAL A O 1
ATOM 1490 N N . ALA A 1 198 ? -18.174 -0.360 -12.150 1.00 91.88 198 ALA A N 1
ATOM 1491 C CA . ALA A 1 198 ? -18.294 -0.583 -13.590 1.00 91.88 198 ALA A CA 1
ATOM 1492 C C . ALA A 1 198 ? -17.661 0.554 -14.412 1.00 91.88 198 ALA A C 1
ATOM 1494 O O . ALA A 1 198 ? -16.959 0.287 -15.387 1.00 91.88 198 ALA A O 1
ATOM 1495 N N . LEU A 1 199 ? -17.842 1.812 -13.993 1.00 91.62 199 LEU A N 1
ATOM 1496 C CA . LEU A 1 199 ? -17.220 2.975 -14.632 1.00 91.62 199 LEU A CA 1
ATOM 1497 C C . LEU A 1 199 ? -15.693 2.980 -14.486 1.00 91.62 199 LEU A C 1
ATOM 1499 O O . LEU A 1 199 ? -14.998 3.269 -15.459 1.00 91.62 199 LEU A O 1
ATOM 1503 N N . ILE A 1 200 ? -15.161 2.620 -13.311 1.00 90.50 200 ILE A N 1
ATOM 1504 C CA . ILE A 1 200 ? -13.709 2.489 -13.098 1.00 90.50 200 ILE A CA 1
ATOM 1505 C C . ILE A 1 200 ? -13.134 1.444 -14.059 1.00 90.50 200 ILE A C 1
ATOM 1507 O O . ILE A 1 200 ? -12.170 1.721 -14.771 1.00 90.50 200 ILE A O 1
ATOM 1511 N N . VAL A 1 201 ? -13.750 0.261 -14.123 1.00 90.12 201 VAL A N 1
ATOM 1512 C CA . VAL A 1 201 ? -13.306 -0.824 -15.010 1.00 90.12 201 VAL A CA 1
ATOM 1513 C C . VAL A 1 201 ? -13.404 -0.409 -16.478 1.00 90.12 201 VAL A C 1
ATOM 1515 O O . VAL A 1 201 ? -12.452 -0.606 -17.230 1.00 90.12 201 VAL A O 1
ATOM 1518 N N . GLY A 1 202 ? -14.513 0.217 -16.883 1.00 90.81 202 GLY A N 1
ATOM 1519 C CA . GLY A 1 202 ? -14.692 0.739 -18.238 1.00 90.81 202 GLY A CA 1
ATOM 1520 C C . GLY A 1 202 ? -13.607 1.745 -18.627 1.00 90.81 202 GLY A C 1
ATOM 1521 O O . GLY A 1 202 ? -13.033 1.636 -19.708 1.00 90.81 202 GLY A O 1
ATOM 1522 N N . GLY A 1 203 ? -13.256 2.666 -17.724 1.00 89.94 203 GLY A N 1
ATOM 1523 C CA . GLY A 1 203 ? -12.160 3.614 -17.929 1.00 89.94 203 GLY A CA 1
ATOM 1524 C C . GLY A 1 203 ? -10.814 2.918 -18.147 1.00 89.94 203 GLY A C 1
ATOM 1525 O O . GLY A 1 203 ? -10.110 3.217 -19.110 1.00 89.94 203 GLY A O 1
ATOM 1526 N N . VAL A 1 204 ? -10.480 1.930 -17.313 1.00 89.38 204 VAL A N 1
ATOM 1527 C CA . VAL A 1 204 ? -9.232 1.156 -17.446 1.00 89.38 204 VAL A CA 1
ATOM 1528 C C . VAL A 1 204 ? -9.167 0.397 -18.776 1.00 89.38 204 VAL A C 1
ATOM 1530 O O . VAL A 1 204 ? -8.115 0.366 -19.413 1.00 89.38 204 VAL A O 1
ATOM 1533 N N . LEU A 1 205 ? -10.282 -0.181 -19.236 1.00 87.12 205 LEU A N 1
ATOM 1534 C CA . LEU A 1 205 ? -10.339 -0.901 -20.514 1.00 87.12 205 LEU A CA 1
ATOM 1535 C C . LEU A 1 205 ? -10.068 0.006 -21.721 1.00 87.12 205 LEU A C 1
ATOM 1537 O O . LEU A 1 205 ? -9.457 -0.447 -22.689 1.00 87.12 205 LEU A O 1
ATOM 1541 N N . ILE A 1 206 ? -10.489 1.271 -21.656 1.00 88.62 206 ILE A N 1
ATOM 1542 C CA . ILE A 1 206 ? -10.217 2.269 -22.697 1.00 88.62 206 ILE A CA 1
ATOM 1543 C C . ILE A 1 206 ? -8.727 2.630 -22.708 1.00 88.62 206 ILE A C 1
ATOM 1545 O O . ILE A 1 206 ? -8.110 2.623 -23.770 1.00 88.62 206 ILE A O 1
ATOM 1549 N N . LEU A 1 207 ? -8.133 2.873 -21.533 1.00 83.50 207 LEU A N 1
ATOM 1550 C CA . LEU A 1 207 ? -6.718 3.253 -21.390 1.00 83.50 207 LEU A CA 1
ATOM 1551 C C . LEU A 1 207 ? -5.729 2.114 -21.693 1.00 83.50 207 LEU A C 1
ATOM 1553 O O . LEU A 1 207 ? -4.527 2.348 -21.784 1.00 83.50 207 LEU A O 1
ATOM 1557 N N . ARG A 1 208 ? -6.210 0.874 -21.830 1.00 75.56 208 ARG A N 1
ATOM 1558 C CA . ARG A 1 208 ? -5.364 -0.288 -22.125 1.00 75.56 208 ARG A CA 1
ATOM 1559 C C . ARG A 1 208 ? -4.711 -0.230 -23.519 1.00 75.56 208 ARG A C 1
ATOM 1561 O O . ARG A 1 208 ? -3.661 -0.851 -23.692 1.00 75.56 208 ARG A O 1
ATOM 1568 N N . ARG A 1 209 ? -5.355 0.398 -24.510 1.00 64.56 209 ARG A N 1
ATOM 1569 C CA . ARG A 1 209 ? -4.897 0.425 -25.916 1.00 64.56 209 ARG A CA 1
ATOM 1570 C C . ARG A 1 209 ? -3.827 1.483 -26.149 1.00 64.56 209 ARG A C 1
ATOM 1572 O O . ARG A 1 209 ? -2.888 1.169 -26.915 1.00 64.56 209 ARG A O 1
#

Radius of gyration: 23.78 Å; Cα contacts (8 Å, |Δi|>4): 86; chains: 1; bounding box: 61×50×52 Å

Mean predicted aligned error: 12.46 Å

Solvent-accessible surface area (backbone atoms only — not comparable to full-atom values): 12138 Å² total; per-residue (Å²): 135,80,92,62,61,72,67,56,58,70,57,51,59,79,82,78,55,89,85,47,89,78,69,72,92,51,77,73,60,54,57,56,53,50,53,52,49,50,51,51,61,74,73,50,60,80,82,53,70,81,48,96,57,71,65,64,81,60,58,62,57,50,51,53,55,49,54,53,50,53,52,52,51,53,53,49,51,53,47,51,55,50,63,59,50,49,55,57,56,51,42,64,63,40,76,88,45,56,47,66,60,52,49,51,52,50,49,52,56,52,49,52,53,51,50,52,52,30,56,77,67,68,40,50,66,61,56,58,58,34,62,79,35,73,67,29,50,53,53,51,50,47,45,46,50,49,62,46,55,44,42,44,56,48,38,48,43,40,69,79,39,56,59,84,43,43,49,49,57,63,66,46,50,61,53,56,51,51,53,47,36,38,70,76,69,61,49,81,83,47,71,69,56,54,51,51,43,52,49,54,50,53,52,34,63,64,57,65,117